Protein AF-A0AAV9Q0A6-F1 (afdb_monomer)

Organism: NCBI:txid1690605

Mean predicted aligned error: 13.28 Å

Radius of gyration: 18.14 Å; Cα contacts (8 Å, |Δi|>4): 145; chains: 1; bounding box: 45×46×46 Å

Solvent-accessible surface area (backbone atoms only — not comparable to full-atom values): 12982 Å² total; per-residue (Å²): 131,71,90,87,66,56,71,66,56,56,50,48,65,59,50,54,60,67,74,60,75,84,61,77,82,64,80,62,62,67,66,50,56,49,52,40,44,30,17,62,75,65,42,26,83,54,38,31,65,53,50,52,49,37,57,76,74,71,39,57,81,90,45,40,55,62,51,53,50,50,44,53,49,50,38,52,31,40,24,48,78,65,33,58,71,39,27,52,50,22,52,52,32,41,54,74,56,47,55,75,93,58,63,72,90,76,65,88,65,77,85,59,52,70,68,58,36,35,52,45,10,49,56,48,49,48,69,66,43,72,76,42,89,88,69,57,73,66,57,46,32,70,76,34,55,67,58,30,47,43,53,76,73,54,41,42,23,59,36,37,70,79,61,76,90,58,63,83,82,95,76,91,86,90,82,90,82,91,76,96,64,99,59,61,69,66,59,53,52,55,48,49,52,60,60,70,65,50,63,87,81,64,38,63,64,53,50,50,55,52,46,56,63,74,77,104

Structure (mmCIF, N/CA/C/O backbone):
data_AF-A0AAV9Q0A6-F1
#
_entry.id   AF-A0AAV9Q0A6-F1
#
loop_
_atom_site.group_PDB
_atom_site.id
_atom_site.type_symbol
_atom_site.label_atom_id
_atom_site.label_alt_id
_atom_site.label_comp_id
_atom_site.label_asym_id
_atom_site.label_entity_id
_atom_site.label_seq_id
_atom_site.pdbx_PDB_ins_code
_atom_site.Cartn_x
_atom_site.Cartn_y
_atom_site.Cartn_z
_atom_site.occupancy
_atom_site.B_iso_or_equiv
_atom_site.auth_seq_id
_atom_site.auth_comp_id
_atom_site.auth_asym_id
_atom_site.auth_atom_id
_atom_site.pdbx_PDB_model_num
ATOM 1 N N . MET A 1 1 ? -21.026 -11.512 0.747 1.00 45.53 1 MET A N 1
ATOM 2 C CA . MET A 1 1 ? -20.014 -12.139 1.620 1.00 45.53 1 MET A CA 1
ATOM 3 C C . MET A 1 1 ? -19.096 -12.942 0.721 1.00 45.53 1 MET A C 1
ATOM 5 O O . MET A 1 1 ? -19.585 -13.835 0.040 1.00 45.53 1 MET A O 1
ATOM 9 N N . SER A 1 2 ? -17.830 -12.539 0.600 1.00 44.47 2 SER A N 1
ATOM 10 C CA . SER A 1 2 ? -16.843 -13.271 -0.202 1.00 44.47 2 SER A CA 1
ATOM 11 C C . SER A 1 2 ? -16.612 -14.632 0.456 1.00 44.47 2 SER A C 1
ATOM 13 O O . SER A 1 2 ? -16.235 -14.692 1.619 1.00 44.47 2 SER A O 1
ATOM 15 N N . ALA A 1 3 ? -16.885 -15.725 -0.258 1.00 63.09 3 ALA A N 1
ATOM 16 C CA . ALA A 1 3 ? -16.725 -17.089 0.253 1.00 63.09 3 ALA A CA 1
ATOM 17 C C . ALA A 1 3 ? -15.249 -17.515 0.403 1.00 63.09 3 ALA A C 1
ATOM 19 O O . ALA A 1 3 ? -14.973 -18.643 0.802 1.00 63.09 3 ALA A O 1
ATOM 20 N N . VAL A 1 4 ? -14.301 -16.647 0.038 1.00 63.62 4 VAL A N 1
ATOM 21 C CA . VAL A 1 4 ? -12.887 -17.013 -0.104 1.00 63.62 4 VAL A CA 1
ATOM 22 C C . VAL A 1 4 ? -12.155 -16.973 1.238 1.00 63.62 4 VAL A C 1
ATOM 24 O O . VAL A 1 4 ? -11.318 -17.838 1.486 1.00 63.62 4 VAL A O 1
ATOM 27 N N . LEU A 1 5 ? -12.483 -16.017 2.116 1.00 76.62 5 LEU A N 1
ATOM 28 C CA . LEU A 1 5 ? -11.874 -15.860 3.440 1.00 76.62 5 LEU A CA 1
ATOM 29 C C . LEU A 1 5 ? -12.944 -15.398 4.438 1.00 76.62 5 LEU A C 1
ATOM 31 O O . LEU A 1 5 ? -13.506 -14.318 4.279 1.00 76.62 5 LEU A O 1
ATOM 35 N N . ASP A 1 6 ? -13.253 -16.233 5.431 1.00 82.00 6 ASP A N 1
ATOM 36 C CA . ASP A 1 6 ? -14.246 -15.915 6.459 1.00 82.00 6 ASP A CA 1
ATOM 37 C C . ASP A 1 6 ? -13.691 -14.973 7.547 1.00 82.00 6 ASP A C 1
ATOM 39 O O . ASP A 1 6 ? -12.484 -14.747 7.684 1.00 82.00 6 ASP A O 1
ATOM 43 N N . ARG A 1 7 ? -14.606 -14.401 8.336 1.00 79.50 7 ARG A N 1
ATOM 44 C CA . ARG A 1 7 ? -14.287 -13.453 9.410 1.00 79.50 7 ARG A CA 1
ATOM 45 C C . ARG A 1 7 ? -13.394 -14.056 10.495 1.00 79.50 7 ARG A C 1
ATOM 47 O O . ARG A 1 7 ? -12.588 -13.341 11.088 1.00 79.50 7 ARG A O 1
ATOM 54 N N . GLU A 1 8 ? -13.545 -15.350 10.768 1.00 82.38 8 GLU A N 1
ATOM 55 C CA . GLU A 1 8 ? -12.733 -16.056 11.759 1.00 82.38 8 GLU A CA 1
ATOM 56 C C . GLU A 1 8 ? -11.273 -16.107 11.306 1.00 82.38 8 GLU A C 1
ATOM 58 O O . GLU A 1 8 ? -10.380 -15.778 12.082 1.00 82.38 8 GLU A O 1
ATOM 63 N N . PHE A 1 9 ? -11.031 -16.400 10.028 1.00 81.69 9 PHE A N 1
ATOM 64 C CA . PHE A 1 9 ? -9.701 -16.360 9.437 1.00 81.69 9 PHE A CA 1
ATOM 65 C C . PHE A 1 9 ? -9.084 -14.958 9.486 1.00 81.69 9 PHE A C 1
ATOM 67 O O . PHE A 1 9 ? -7.915 -14.823 9.846 1.00 81.69 9 PHE A O 1
ATOM 74 N N . LEU A 1 10 ? -9.850 -13.908 9.162 1.00 77.81 10 LEU A N 1
ATOM 75 C CA . LEU A 1 10 ? -9.361 -12.523 9.237 1.00 77.81 10 LEU A CA 1
ATOM 76 C C . LEU A 1 10 ? -8.969 -12.128 10.666 1.00 77.81 10 LEU A C 1
ATOM 78 O O . LEU A 1 10 ? -7.932 -11.492 10.859 1.00 77.81 10 LEU A O 1
ATOM 82 N N . ARG A 1 11 ? -9.758 -12.544 11.665 1.00 77.88 11 ARG A N 1
ATOM 83 C CA . ARG A 1 11 ? -9.428 -12.334 13.080 1.00 77.88 11 ARG A CA 1
ATOM 84 C C . ARG A 1 11 ? -8.198 -13.140 13.488 1.00 77.88 11 ARG A C 1
ATOM 86 O O . ARG A 1 11 ? -7.295 -12.601 14.114 1.00 77.88 11 ARG A O 1
ATOM 93 N N . HIS A 1 12 ? -8.109 -14.398 13.066 1.00 76.25 12 HIS A N 1
ATOM 94 C CA . HIS A 1 12 ? -6.960 -15.248 13.364 1.00 76.25 12 HIS A CA 1
ATOM 95 C C . HIS A 1 12 ? -5.655 -14.681 12.789 1.00 76.25 12 HIS A C 1
ATOM 97 O O . HIS A 1 12 ? -4.627 -14.666 13.462 1.00 76.25 12 HIS A O 1
ATOM 103 N N . LEU A 1 13 ? -5.694 -14.151 11.563 1.00 72.00 13 LEU A N 1
ATOM 104 C CA . LEU A 1 13 ? -4.543 -13.497 10.941 1.00 72.00 13 LEU A CA 1
ATOM 105 C C . LEU A 1 13 ? -4.066 -12.287 11.763 1.00 72.00 13 LEU A C 1
ATOM 107 O O . LEU A 1 13 ? -2.867 -12.020 11.821 1.00 72.00 13 LEU A O 1
ATOM 111 N N . ALA A 1 14 ? -4.990 -11.615 12.446 1.00 70.06 14 ALA A N 1
ATOM 112 C CA . ALA A 1 14 ? -4.686 -10.520 13.348 1.00 70.06 14 ALA A CA 1
ATOM 113 C C . ALA A 1 14 ? -4.143 -10.979 14.716 1.00 70.06 14 ALA A C 1
ATOM 115 O O . ALA A 1 14 ? -3.208 -10.375 15.238 1.00 70.06 14 ALA A O 1
ATOM 116 N N . GLU A 1 15 ? -4.646 -12.090 15.256 1.00 69.56 15 GLU A N 1
ATOM 117 C CA . GLU A 1 15 ? -4.186 -12.705 16.513 1.00 69.56 15 GLU A CA 1
ATOM 118 C C . GLU A 1 15 ? -2.763 -13.293 16.431 1.00 69.56 15 GLU A C 1
ATOM 120 O O . GLU A 1 15 ? -2.018 -13.229 17.410 1.00 69.56 15 GLU A O 1
ATOM 125 N N . ILE A 1 16 ? -2.350 -13.846 15.279 1.00 67.38 16 ILE A N 1
ATOM 126 C CA . ILE A 1 16 ? -1.007 -14.445 15.092 1.00 67.38 16 ILE A CA 1
ATOM 127 C C . ILE A 1 16 ? 0.115 -13.455 15.444 1.00 67.38 16 ILE A C 1
ATOM 129 O O . ILE A 1 16 ? 1.188 -13.855 15.897 1.00 67.38 16 ILE A O 1
ATOM 133 N N . HIS A 1 17 ? -0.129 -12.159 15.273 1.00 58.75 17 HIS A N 1
ATOM 134 C CA . HIS A 1 17 ? 0.843 -11.124 15.584 1.00 58.75 17 HIS A CA 1
ATOM 135 C C . HIS A 1 17 ? 1.119 -10.974 17.088 1.00 58.75 17 HIS A C 1
ATOM 137 O O . HIS A 1 17 ? 2.273 -10.786 17.480 1.00 58.75 17 HIS A O 1
ATOM 143 N N . ASP A 1 18 ? 0.092 -11.084 17.931 1.00 55.09 18 ASP A N 1
ATOM 144 C CA . ASP A 1 18 ? 0.227 -10.856 19.374 1.00 55.09 18 ASP A CA 1
ATOM 145 C C . ASP A 1 18 ? 1.035 -11.967 20.059 1.00 55.09 18 ASP A C 1
ATOM 147 O O . ASP A 1 18 ? 1.655 -11.743 21.095 1.00 55.09 18 ASP A O 1
ATOM 151 N N . GLN A 1 19 ? 1.115 -13.150 19.440 1.00 54.28 19 GLN A N 1
ATOM 152 C CA . GLN A 1 19 ? 1.889 -14.288 19.945 1.00 54.28 19 GLN A CA 1
ATOM 153 C C . GLN A 1 19 ? 3.399 -14.193 19.667 1.00 54.28 19 GLN A C 1
ATOM 155 O O . GLN A 1 19 ? 4.173 -14.971 20.223 1.00 54.28 19 GLN A O 1
ATOM 160 N N . ALA A 1 20 ? 3.856 -13.222 18.865 1.00 53.94 20 ALA A N 1
ATOM 161 C CA . ALA A 1 20 ? 5.284 -12.935 18.671 1.00 53.94 20 ALA A CA 1
ATOM 162 C C . ALA A 1 20 ? 5.892 -12.093 19.820 1.00 53.94 20 ALA A C 1
ATOM 164 O O . ALA A 1 20 ? 6.984 -11.529 19.692 1.00 53.94 20 ALA A O 1
ATOM 165 N N . SER A 1 21 ? 5.182 -11.992 20.950 1.00 44.19 21 SER A N 1
ATOM 166 C CA . SER A 1 21 ? 5.527 -11.215 22.138 1.00 44.19 21 SER A CA 1
ATOM 167 C C . SER A 1 21 ? 6.775 -11.758 22.845 1.00 44.19 21 SER A C 1
ATOM 169 O O . SER A 1 21 ? 6.715 -12.629 23.712 1.00 44.19 21 SER A O 1
ATOM 171 N N . GLY A 1 22 ? 7.922 -11.204 22.467 1.00 49.09 22 GLY A N 1
ATOM 172 C CA . GLY A 1 22 ? 9.217 -11.415 23.118 1.00 49.09 22 GLY A CA 1
ATOM 173 C C . GLY A 1 22 ? 10.332 -10.540 22.540 1.00 49.09 22 GLY A C 1
ATOM 174 O O . GLY A 1 22 ? 11.348 -10.314 23.192 1.00 49.09 22 GLY A O 1
ATOM 175 N N . GLN A 1 23 ? 10.139 -9.997 21.337 1.00 48.81 23 GLN A N 1
ATOM 176 C CA . GLN A 1 23 ? 11.035 -9.024 20.718 1.00 48.81 23 GLN A CA 1
ATOM 177 C C . GLN A 1 23 ? 10.250 -7.759 20.356 1.00 48.81 23 GLN A C 1
ATOM 179 O O . GLN A 1 23 ? 9.034 -7.814 20.206 1.00 48.81 23 GLN A O 1
ATOM 184 N N . GLN A 1 24 ? 10.951 -6.620 20.311 1.00 48.06 24 GLN A N 1
ATOM 185 C CA . GLN A 1 24 ? 10.436 -5.270 20.032 1.00 48.06 24 GLN A CA 1
ATOM 186 C C . GLN A 1 24 ? 9.270 -5.245 19.026 1.00 48.06 24 GLN A C 1
ATOM 188 O O . GLN A 1 24 ? 9.288 -6.048 18.089 1.00 48.06 24 GLN A O 1
ATOM 193 N N . PRO A 1 25 ? 8.307 -4.302 19.160 1.00 49.53 25 PRO A N 1
ATOM 194 C CA . PRO A 1 25 ? 7.188 -4.194 18.226 1.00 49.53 25 PRO A CA 1
ATOM 195 C C . PRO A 1 25 ? 7.718 -4.242 16.788 1.00 49.53 25 PRO A C 1
ATOM 197 O O . PRO A 1 25 ? 8.696 -3.546 16.481 1.00 49.53 25 PRO A O 1
ATOM 200 N N . PRO A 1 26 ? 7.155 -5.098 15.918 1.00 53.09 26 PRO A N 1
ATOM 201 C CA . PRO A 1 26 ? 7.735 -5.320 14.608 1.00 53.09 26 PRO A CA 1
ATOM 202 C C . PRO A 1 26 ? 7.803 -3.999 13.847 1.00 53.09 26 PRO A C 1
ATOM 204 O O . PRO A 1 26 ? 6.827 -3.255 13.765 1.00 53.09 26 PRO A O 1
ATOM 207 N N . ARG A 1 27 ? 8.976 -3.725 13.260 1.00 54.47 27 ARG A N 1
ATOM 208 C CA . ARG A 1 27 ? 9.265 -2.509 12.469 1.00 54.47 27 ARG A CA 1
ATOM 209 C C . ARG A 1 27 ? 8.208 -2.199 11.410 1.00 54.47 27 ARG A C 1
ATOM 211 O O . ARG A 1 27 ? 8.072 -1.059 10.987 1.00 54.47 27 ARG A O 1
ATOM 218 N N . LEU A 1 28 ? 7.507 -3.226 10.941 1.00 60.59 28 LEU A N 1
ATOM 219 C CA . LEU A 1 28 ? 6.465 -3.134 9.939 1.00 60.59 28 LEU A CA 1
ATOM 220 C C . LEU A 1 28 ? 5.187 -3.731 10.527 1.00 60.59 28 LEU A C 1
ATOM 222 O O . LEU A 1 28 ? 5.145 -4.927 10.819 1.00 60.59 28 LEU A O 1
ATOM 226 N N . LYS A 1 29 ? 4.152 -2.905 10.691 1.00 78.81 29 LYS A N 1
ATOM 227 C CA . LYS A 1 29 ? 2.855 -3.371 11.185 1.00 78.81 29 LYS A CA 1
ATOM 228 C C . LYS A 1 29 ? 2.259 -4.348 10.159 1.00 78.81 29 LYS A C 1
ATOM 230 O O . LYS A 1 29 ? 2.050 -3.991 9.001 1.00 78.81 29 LYS A O 1
ATOM 235 N N . TRP A 1 30 ? 2.028 -5.592 10.572 1.00 83.12 30 TRP A N 1
ATOM 236 C CA . TRP A 1 30 ? 1.617 -6.721 9.719 1.00 83.12 30 TRP A CA 1
ATOM 237 C C . TRP A 1 30 ? 0.365 -6.434 8.872 1.00 83.12 30 TRP A C 1
ATOM 239 O O . TRP A 1 30 ? 0.255 -6.877 7.724 1.00 83.12 30 TRP A O 1
ATOM 249 N N . TYR A 1 31 ? -0.562 -5.643 9.409 1.00 87.31 31 TYR A N 1
ATOM 250 C CA . TYR A 1 31 ? -1.802 -5.295 8.731 1.00 87.31 31 TYR A CA 1
ATOM 251 C C . TYR A 1 31 ? -1.588 -4.393 7.514 1.00 87.31 31 TYR A C 1
ATOM 253 O O . TYR A 1 31 ? -2.360 -4.474 6.559 1.00 87.31 31 TYR A O 1
ATOM 261 N N . LEU A 1 32 ? -0.515 -3.589 7.497 1.00 90.31 32 LEU A N 1
ATOM 262 C CA . LEU A 1 32 ? -0.133 -2.808 6.319 1.00 90.31 32 LEU A CA 1
ATOM 263 C C . LEU A 1 32 ? 0.193 -3.759 5.172 1.00 90.31 32 LEU A C 1
ATOM 265 O O . LEU A 1 32 ? -0.355 -3.628 4.081 1.00 90.31 32 LEU A O 1
ATOM 269 N N . THR A 1 33 ? 1.026 -4.766 5.438 1.00 88.81 33 THR A N 1
ATOM 270 C CA . THR A 1 33 ? 1.378 -5.795 4.454 1.00 88.81 33 THR A CA 1
ATOM 271 C C . THR A 1 33 ? 0.153 -6.552 3.973 1.00 88.81 33 THR A C 1
ATOM 273 O O . THR A 1 33 ? 0.037 -6.824 2.784 1.00 88.81 33 THR A O 1
ATOM 276 N N . THR A 1 34 ? -0.768 -6.863 4.884 1.00 91.56 34 THR A N 1
ATOM 277 C CA . THR A 1 34 ? -1.983 -7.625 4.580 1.00 91.56 34 THR A CA 1
ATOM 278 C C . THR A 1 34 ? -2.912 -6.848 3.646 1.00 91.56 34 THR A C 1
ATOM 280 O O . THR A 1 34 ? -3.279 -7.364 2.593 1.00 91.56 34 THR A O 1
ATOM 283 N N . ILE A 1 35 ? -3.218 -5.579 3.949 1.00 94.00 35 ILE A N 1
ATOM 284 C CA . ILE A 1 35 ? -4.046 -4.735 3.065 1.00 94.00 35 ILE A CA 1
ATOM 285 C C . ILE A 1 35 ? -3.367 -4.524 1.708 1.00 94.00 35 ILE A C 1
ATOM 287 O O . ILE A 1 35 ? -4.018 -4.609 0.665 1.00 94.00 35 ILE A O 1
ATOM 291 N N . ILE A 1 36 ? -2.052 -4.282 1.701 1.00 92.00 36 ILE A N 1
ATOM 292 C CA . ILE A 1 36 ? -1.282 -4.134 0.461 1.00 92.00 36 ILE A CA 1
ATOM 293 C C . ILE A 1 36 ? -1.335 -5.428 -0.365 1.00 92.00 36 ILE A C 1
ATOM 295 O O . ILE A 1 36 ? -1.508 -5.368 -1.582 1.00 92.00 36 ILE A O 1
ATOM 299 N N . ALA A 1 37 ? -1.238 -6.592 0.281 1.00 91.38 37 ALA A N 1
ATOM 300 C CA . ALA A 1 37 ? -1.348 -7.887 -0.376 1.00 91.38 37 ALA A CA 1
ATOM 301 C C . ALA A 1 37 ? -2.746 -8.105 -0.967 1.00 91.38 37 ALA A C 1
ATOM 303 O O . ALA A 1 37 ? -2.834 -8.498 -2.127 1.00 91.38 37 ALA A O 1
ATOM 304 N N . PHE A 1 38 ? -3.826 -7.791 -0.241 1.00 93.94 38 PHE A N 1
ATOM 305 C CA . PHE A 1 38 ? -5.190 -7.844 -0.787 1.00 93.94 38 PHE A CA 1
ATOM 306 C C . PHE A 1 38 ? -5.337 -6.968 -2.032 1.00 93.94 38 PHE A C 1
ATOM 308 O O . PHE A 1 38 ? -5.860 -7.420 -3.051 1.00 93.94 38 PHE A O 1
ATOM 315 N N . GLY A 1 39 ? -4.810 -5.741 -1.991 1.00 92.56 39 GLY A N 1
ATOM 316 C CA . GLY A 1 39 ? -4.831 -4.845 -3.144 1.00 92.56 39 GLY A CA 1
ATOM 317 C C . GLY A 1 39 ? -4.031 -5.376 -4.337 1.00 92.56 39 GLY A C 1
ATOM 318 O O . GLY A 1 39 ? -4.513 -5.336 -5.468 1.00 92.56 39 GLY A O 1
ATOM 319 N N . GLY A 1 40 ? -2.833 -5.911 -4.097 1.00 89.44 40 GLY A N 1
ATOM 320 C CA . GLY A 1 40 ? -1.981 -6.462 -5.152 1.00 89.44 40 GLY A CA 1
ATOM 321 C C . GLY A 1 40 ? -2.601 -7.707 -5.780 1.00 89.44 40 GLY A C 1
ATOM 322 O O . GLY A 1 40 ? -2.837 -7.768 -6.989 1.00 89.44 40 GLY A O 1
ATOM 323 N N . MET A 1 41 ? -2.955 -8.684 -4.950 1.00 90.19 41 MET A N 1
ATOM 324 C CA . MET A 1 41 ? -3.527 -9.961 -5.382 1.00 90.19 41 MET A CA 1
ATOM 325 C C . MET A 1 41 ? -4.944 -9.839 -5.962 1.00 90.19 41 MET A C 1
ATOM 327 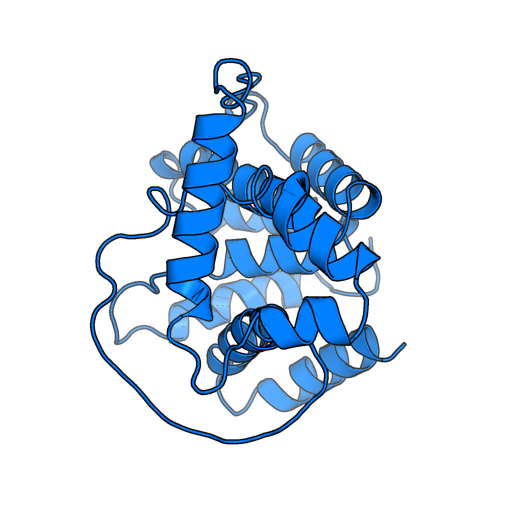O O . MET A 1 41 ? -5.496 -10.843 -6.391 1.00 90.19 41 MET A O 1
ATOM 331 N N . ASN A 1 42 ? -5.496 -8.623 -6.050 1.00 90.19 42 ASN A N 1
ATOM 332 C CA . ASN A 1 42 ? -6.801 -8.332 -6.634 1.00 90.19 42 ASN A CA 1
ATOM 333 C C . ASN A 1 42 ? -7.979 -8.922 -5.834 1.00 90.19 42 ASN A C 1
ATOM 335 O O . ASN A 1 42 ? -8.963 -9.355 -6.424 1.00 90.19 42 ASN A O 1
ATOM 339 N N . TYR A 1 43 ? -7.886 -8.849 -4.502 1.00 94.19 43 TYR A N 1
ATOM 340 C CA . TYR A 1 43 ? -8.970 -9.129 -3.548 1.00 94.19 43 TYR A CA 1
ATOM 341 C C . TYR A 1 43 ? -9.386 -7.866 -2.765 1.00 94.19 43 TYR A C 1
ATOM 343 O O . TYR A 1 43 ? -9.360 -7.851 -1.528 1.00 94.19 43 TYR A O 1
ATOM 351 N N . PRO A 1 44 ? -9.699 -6.741 -3.439 1.00 95.12 44 PRO A N 1
ATOM 352 C CA . PRO A 1 44 ? -9.970 -5.476 -2.763 1.00 95.12 44 PRO A CA 1
ATOM 353 C C . PRO A 1 44 ? -11.234 -5.518 -1.884 1.00 95.12 44 PRO A C 1
ATOM 355 O O . PRO A 1 44 ? -11.353 -4.721 -0.959 1.00 95.12 44 PRO A O 1
ATOM 358 N N . GLU A 1 45 ? -12.164 -6.439 -2.131 1.00 95.12 45 GLU A N 1
ATOM 359 C CA . GLU A 1 45 ? -13.392 -6.646 -1.356 1.00 95.12 45 GLU A CA 1
ATOM 360 C C . GLU A 1 45 ? -13.159 -7.122 0.082 1.00 95.12 45 GLU A C 1
ATOM 362 O O . GLU A 1 45 ? -14.067 -7.023 0.903 1.00 95.12 45 GLU A O 1
ATOM 367 N N . LEU A 1 46 ? -11.959 -7.616 0.399 1.00 93.75 46 LEU A N 1
ATOM 368 C CA . LEU A 1 46 ? -11.584 -8.023 1.757 1.00 93.75 46 LEU A CA 1
ATOM 369 C C . LEU A 1 46 ? -11.100 -6.848 2.612 1.00 93.75 46 LEU A C 1
ATOM 371 O O . LEU A 1 46 ? -11.049 -6.945 3.836 1.00 93.75 46 LEU A O 1
ATOM 375 N N . ILE A 1 47 ? -10.736 -5.731 1.974 1.00 96.06 47 ILE A N 1
ATOM 376 C CA . ILE A 1 47 ? -10.179 -4.560 2.654 1.00 96.06 47 ILE A CA 1
ATOM 377 C C . ILE A 1 47 ? -11.177 -3.935 3.639 1.00 96.06 47 ILE A C 1
ATOM 379 O O . ILE A 1 47 ? -10.739 -3.651 4.750 1.00 96.06 47 ILE A O 1
ATOM 383 N N . PRO A 1 48 ? -12.472 -3.726 3.309 1.00 96.88 48 PRO A N 1
ATOM 384 C CA . PRO A 1 48 ? -13.413 -3.073 4.217 1.00 96.88 48 PRO A CA 1
ATOM 38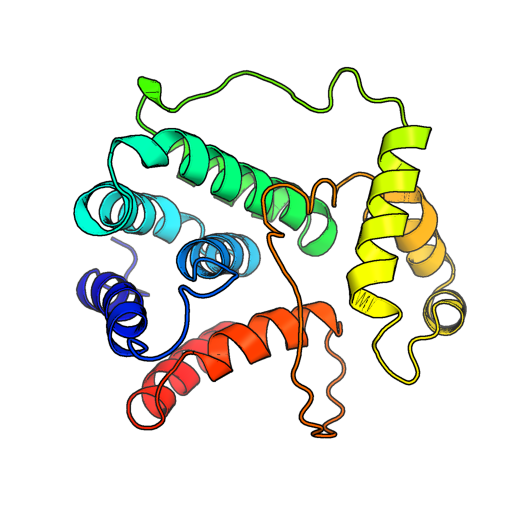5 C C . PRO A 1 48 ? -13.565 -3.791 5.559 1.00 96.88 48 PRO A C 1
ATOM 387 O O . PRO A 1 48 ? -13.298 -3.201 6.601 1.00 96.88 48 PRO A O 1
ATOM 390 N N . GLU A 1 49 ? -13.914 -5.080 5.526 1.00 93.56 49 GLU A N 1
ATOM 391 C CA . GLU A 1 49 ? -14.155 -5.875 6.736 1.00 93.56 49 GLU A CA 1
ATOM 392 C C . GLU A 1 49 ? -12.888 -5.997 7.585 1.00 93.56 49 GLU A C 1
ATOM 394 O O . GLU A 1 49 ? -12.917 -5.814 8.801 1.00 93.56 49 GLU A O 1
ATOM 399 N N . PHE A 1 50 ? -11.748 -6.245 6.940 1.00 93.62 50 PHE A N 1
ATOM 400 C CA . PHE A 1 50 ? -10.480 -6.335 7.644 1.00 93.62 50 PHE A CA 1
ATOM 401 C C . PHE A 1 50 ? -10.072 -4.989 8.266 1.00 93.62 50 PHE A C 1
ATOM 403 O O . PHE A 1 50 ? -9.668 -4.945 9.424 1.00 93.62 50 PHE A O 1
ATOM 410 N N . TYR A 1 51 ? -10.231 -3.877 7.546 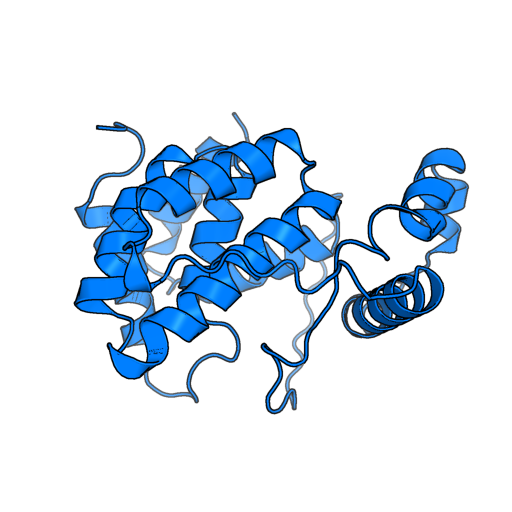1.00 96.00 51 TYR A N 1
ATOM 411 C CA . TYR A 1 51 ? -9.937 -2.537 8.058 1.00 96.00 51 TYR A CA 1
ATOM 412 C C . TYR A 1 51 ? -10.834 -2.148 9.245 1.00 96.00 51 TYR A C 1
ATOM 414 O O . TYR A 1 51 ? -10.338 -1.577 10.216 1.00 96.00 51 TYR A O 1
ATOM 422 N N . GLU A 1 52 ? -12.117 -2.513 9.225 1.00 95.25 52 GLU A N 1
ATOM 423 C CA . GLU A 1 52 ? -13.021 -2.316 10.366 1.00 95.25 52 GLU A CA 1
ATOM 424 C C . GLU A 1 52 ? -12.559 -3.084 11.614 1.00 95.25 52 GLU A C 1
ATOM 426 O O . GLU A 1 52 ? -12.540 -2.517 12.710 1.00 95.25 52 GLU A O 1
ATOM 431 N N . ILE A 1 53 ? -12.137 -4.346 11.455 1.00 92.19 53 ILE A N 1
ATOM 432 C CA . ILE A 1 53 ? -11.565 -5.151 12.548 1.00 92.19 53 ILE A CA 1
ATOM 433 C C . ILE A 1 53 ? -10.320 -4.459 13.117 1.00 92.19 53 ILE A C 1
ATOM 435 O O . ILE A 1 53 ? -10.194 -4.320 14.333 1.00 92.19 53 ILE A O 1
ATOM 439 N N . LEU A 1 54 ? -9.428 -3.958 12.255 1.00 92.56 54 LEU A N 1
ATOM 440 C CA . LEU A 1 54 ? -8.216 -3.259 12.691 1.00 92.56 54 LEU A CA 1
ATOM 441 C C . LEU A 1 54 ? -8.523 -2.018 13.523 1.00 92.56 54 LEU A C 1
ATOM 443 O O . LEU A 1 54 ? -7.940 -1.851 14.592 1.00 92.56 54 LEU A O 1
ATOM 447 N N . LEU A 1 55 ? -9.427 -1.154 13.051 1.00 94.50 55 LEU A N 1
ATOM 448 C CA . LEU A 1 55 ? -9.805 0.050 13.790 1.00 94.50 55 LEU A CA 1
ATOM 449 C C . LEU A 1 55 ? -10.428 -0.298 15.143 1.00 94.50 55 LEU A C 1
ATOM 451 O O . LEU A 1 55 ? -10.165 0.374 16.134 1.00 94.50 55 LEU A O 1
ATOM 455 N N . LYS A 1 56 ? -11.257 -1.339 15.201 1.00 93.31 56 LYS A N 1
ATOM 456 C CA . LYS A 1 56 ? -11.979 -1.683 16.425 1.00 93.31 56 LYS A CA 1
ATOM 457 C C . LYS A 1 56 ? -11.103 -2.372 17.472 1.00 93.31 56 LYS A C 1
ATOM 459 O O . LYS A 1 56 ? -11.304 -2.144 18.661 1.00 93.31 56 LYS A O 1
ATOM 464 N N . GLU A 1 57 ? -10.196 -3.245 17.042 1.00 89.94 57 GLU A N 1
ATOM 465 C CA . GLU A 1 57 ? -9.564 -4.228 17.932 1.00 89.94 57 GLU A CA 1
ATOM 466 C C . GLU A 1 57 ? -8.042 -4.062 18.047 1.00 89.94 57 GLU A C 1
ATOM 468 O O . GLU A 1 57 ? -7.478 -4.448 19.066 1.00 89.94 57 GLU A O 1
ATOM 473 N N . TYR A 1 58 ? -7.374 -3.452 17.059 1.00 86.12 58 TYR A N 1
ATOM 474 C CA . TYR A 1 58 ? -5.905 -3.478 16.967 1.00 86.12 58 TYR A CA 1
ATOM 475 C C . TYR A 1 58 ? -5.235 -2.103 16.927 1.00 86.12 58 TYR A C 1
ATOM 477 O O . TYR A 1 58 ? -4.076 -1.979 17.321 1.00 86.12 58 TYR A O 1
ATOM 485 N N . ILE A 1 59 ? -5.912 -1.071 16.420 1.00 89.81 59 ILE A N 1
ATOM 486 C CA . ILE A 1 59 ? -5.339 0.268 16.271 1.00 89.81 59 ILE A CA 1
ATOM 487 C C . ILE A 1 59 ? -5.913 1.184 17.363 1.00 89.81 59 ILE A C 1
ATOM 489 O O . ILE A 1 59 ? -7.111 1.488 17.312 1.00 89.81 59 ILE A O 1
ATOM 493 N N . PRO A 1 60 ? -5.081 1.664 18.313 1.00 91.31 60 PRO A N 1
ATOM 494 C CA . PRO A 1 60 ? -5.505 2.621 19.332 1.00 91.31 60 PRO A CA 1
ATOM 495 C C . PRO A 1 60 ? -6.163 3.846 18.701 1.00 91.31 60 PRO A C 1
ATOM 497 O O . PRO A 1 60 ? -5.708 4.323 17.659 1.00 91.31 60 PRO A O 1
ATOM 500 N N . GLN A 1 61 ? -7.230 4.355 19.318 1.00 93.06 61 GLN A N 1
ATOM 501 C CA . GLN A 1 61 ? -8.084 5.397 18.740 1.00 93.06 61 GLN A CA 1
ATOM 502 C C . GLN A 1 61 ? -7.296 6.648 18.320 1.00 93.06 61 GLN A C 1
ATOM 504 O O . GLN A 1 61 ? -7.544 7.227 17.263 1.00 93.06 61 GLN A O 1
ATOM 509 N N . GLU A 1 62 ? -6.302 7.027 19.115 1.00 93.81 62 GLU A N 1
ATOM 510 C CA . GLU A 1 62 ? -5.379 8.133 18.888 1.00 93.81 62 GLU A CA 1
ATOM 511 C C . GLU A 1 62 ? -4.447 7.932 17.676 1.00 93.81 62 GLU A C 1
ATOM 513 O O . GLU A 1 62 ? -4.011 8.906 17.060 1.00 93.81 62 GLU A O 1
ATOM 518 N N . GLU A 1 63 ? -4.176 6.683 17.284 1.00 92.56 63 GLU A N 1
ATOM 519 C CA . GLU A 1 63 ? -3.322 6.327 16.144 1.00 92.56 63 GLU A CA 1
ATOM 520 C C . GLU A 1 63 ? -4.112 6.096 14.846 1.00 92.56 63 GLU A C 1
ATOM 522 O O . GLU A 1 63 ? -3.529 6.139 13.759 1.00 92.56 63 GLU A O 1
ATOM 527 N N . GLN A 1 64 ? -5.431 5.886 14.914 1.00 94.69 64 GLN A N 1
ATOM 528 C CA . GLN A 1 64 ? -6.252 5.444 13.775 1.00 94.69 64 GLN A CA 1
ATOM 529 C C . GLN A 1 64 ? -6.130 6.334 12.536 1.00 94.69 64 GLN A C 1
ATOM 531 O O . GLN A 1 64 ? -5.963 5.827 11.424 1.00 94.69 64 GLN A O 1
ATOM 536 N N . MET A 1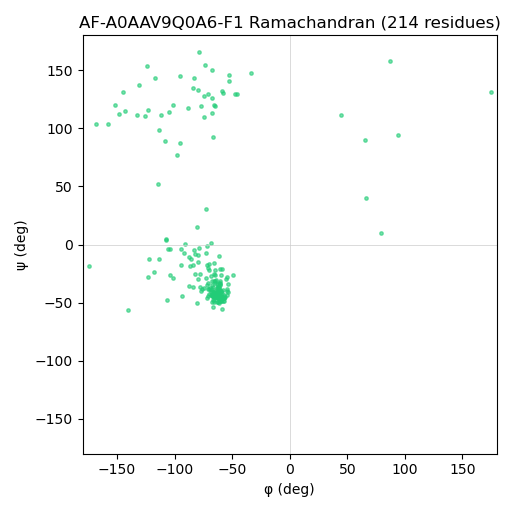 65 ? -6.133 7.659 12.702 1.00 94.88 65 MET A N 1
ATOM 537 C CA . MET A 1 65 ? -5.933 8.591 11.586 1.00 94.88 65 MET A CA 1
ATOM 538 C C . MET A 1 65 ? -4.549 8.414 10.939 1.00 94.88 65 MET A C 1
ATOM 540 O O . MET A 1 65 ? -4.423 8.366 9.711 1.00 94.88 65 MET A O 1
ATOM 544 N N . GLN A 1 66 ? -3.495 8.316 11.755 1.00 92.81 66 GLN A N 1
ATOM 545 C CA . GLN A 1 66 ? -2.127 8.168 11.258 1.00 92.81 66 GLN A CA 1
ATOM 546 C C . GLN A 1 66 ? -1.930 6.826 10.548 1.00 92.81 66 GLN A C 1
ATOM 548 O O . GLN A 1 66 ? -1.331 6.779 9.474 1.00 92.81 66 GLN A O 1
ATOM 553 N N . GLU A 1 67 ? -2.480 5.744 11.091 1.00 92.94 67 GLU A N 1
ATOM 554 C CA . GLU A 1 67 ? -2.402 4.420 10.471 1.00 92.94 67 GLU A CA 1
ATOM 555 C C . GLU A 1 67 ? -3.226 4.337 9.187 1.00 92.94 67 GLU A C 1
ATOM 557 O O . GLU A 1 67 ? -2.760 3.802 8.182 1.00 92.94 67 GLU A O 1
ATOM 562 N N . THR A 1 68 ? -4.389 4.986 9.142 1.00 94.94 68 THR A N 1
ATOM 563 C CA . THR A 1 68 ? -5.189 5.106 7.913 1.00 94.94 68 THR A CA 1
ATOM 564 C C . THR A 1 68 ? -4.431 5.843 6.808 1.00 94.94 68 THR A C 1
ATOM 566 O O . THR A 1 68 ? -4.499 5.465 5.634 1.00 94.94 68 THR A O 1
ATOM 569 N N . ARG A 1 69 ? -3.657 6.881 7.154 1.00 93.75 69 ARG A N 1
ATOM 570 C CA . ARG A 1 69 ? -2.743 7.545 6.209 1.00 93.75 69 ARG A CA 1
ATOM 571 C C . ARG A 1 69 ? -1.655 6.592 5.715 1.00 93.75 69 ARG A C 1
ATOM 573 O O . ARG A 1 69 ? -1.434 6.531 4.509 1.00 93.75 69 ARG A O 1
ATOM 580 N N . LYS A 1 70 ? -1.027 5.812 6.602 1.00 91.75 70 LYS A N 1
ATOM 581 C CA . LYS A 1 70 ? 0.004 4.824 6.228 1.00 91.75 70 LYS A CA 1
ATOM 582 C C . LYS A 1 70 ? -0.541 3.727 5.311 1.00 91.75 70 LYS A C 1
ATOM 584 O O . LYS A 1 70 ? 0.123 3.381 4.338 1.00 91.75 70 LYS A O 1
ATOM 589 N N . ILE A 1 71 ? -1.754 3.227 5.560 1.00 94.19 71 ILE A N 1
ATOM 590 C CA . ILE A 1 71 ? -2.417 2.242 4.690 1.00 94.19 71 ILE A CA 1
ATOM 591 C C . ILE A 1 71 ? -2.639 2.833 3.287 1.00 94.19 71 ILE A C 1
ATOM 593 O O . ILE A 1 71 ? -2.244 2.222 2.292 1.00 94.19 71 ILE A O 1
ATOM 597 N N . ARG A 1 72 ? -3.225 4.037 3.189 1.00 93.94 72 ARG A N 1
ATOM 598 C CA . ARG A 1 72 ? -3.446 4.721 1.898 1.00 93.94 72 ARG A CA 1
ATOM 599 C C . ARG A 1 72 ? -2.145 4.982 1.152 1.00 93.94 72 ARG A C 1
ATOM 601 O O . ARG A 1 72 ? -2.075 4.802 -0.063 1.00 93.94 72 ARG A O 1
ATOM 608 N N . GLU A 1 73 ? -1.115 5.386 1.877 1.00 90.31 73 GLU A N 1
ATOM 609 C CA . GLU A 1 73 ? 0.214 5.619 1.331 1.00 90.31 73 GLU A CA 1
ATOM 610 C C . GLU A 1 73 ? 0.844 4.317 0.810 1.00 90.31 73 GLU A C 1
ATOM 612 O O . GLU A 1 73 ? 1.369 4.287 -0.302 1.00 90.31 73 GLU A O 1
ATOM 617 N N . GLY A 1 74 ? 0.709 3.210 1.546 1.00 90.12 74 GLY A N 1
ATOM 618 C CA . GLY A 1 74 ? 1.134 1.881 1.104 1.00 90.12 74 GLY A CA 1
ATOM 619 C C . GLY A 1 74 ? 0.434 1.424 -0.179 1.00 90.12 74 GLY A C 1
ATOM 620 O O . GLY A 1 74 ? 1.095 0.965 -1.112 1.00 90.12 74 GLY A O 1
ATOM 621 N N . LEU A 1 75 ? -0.886 1.615 -0.274 1.00 92.12 75 LEU A N 1
ATOM 622 C CA . LEU A 1 75 ? -1.641 1.336 -1.501 1.00 92.12 75 LEU A CA 1
ATOM 623 C C . LEU A 1 75 ? -1.224 2.257 -2.655 1.00 92.12 75 LEU A C 1
ATOM 625 O O . LEU A 1 75 ? -1.072 1.791 -3.778 1.00 92.12 75 LEU A O 1
ATOM 629 N N . THR A 1 76 ? -0.976 3.542 -2.398 1.00 89.88 76 THR A N 1
ATOM 630 C CA . THR A 1 76 ? -0.504 4.487 -3.427 1.00 89.88 76 THR A CA 1
ATOM 631 C C . THR A 1 76 ? 0.839 4.034 -4.000 1.00 89.88 76 THR A C 1
ATOM 633 O O . THR A 1 76 ? 0.987 3.935 -5.218 1.00 89.88 76 THR A O 1
ATOM 636 N N . LYS A 1 77 ? 1.786 3.653 -3.137 1.00 85.38 77 LYS A N 1
ATOM 637 C CA . LYS A 1 77 ? 3.090 3.105 -3.541 1.00 85.38 77 LYS A CA 1
ATOM 638 C C . LYS A 1 77 ? 2.964 1.815 -4.352 1.00 85.38 77 LYS A C 1
ATOM 640 O O . LYS A 1 77 ? 3.744 1.590 -5.276 1.00 85.38 77 LYS A O 1
ATOM 645 N N . LEU A 1 78 ? 1.948 1.000 -4.062 1.00 85.19 78 LEU A N 1
ATOM 646 C CA . LEU A 1 78 ? 1.658 -0.226 -4.807 1.00 85.19 78 LEU A CA 1
ATOM 647 C C . LEU A 1 78 ? 1.366 0.031 -6.294 1.00 85.19 78 LEU A C 1
ATOM 649 O O . LEU A 1 78 ? 1.632 -0.846 -7.115 1.00 85.19 78 LEU A O 1
ATOM 653 N N . CYS A 1 79 ? 0.879 1.228 -6.650 1.00 86.31 79 CYS A N 1
ATOM 654 C CA . CYS A 1 79 ? 0.576 1.614 -8.032 1.00 86.31 79 CYS A CA 1
ATOM 655 C C . CYS A 1 79 ? 1.777 1.414 -8.968 1.00 86.31 79 CYS A C 1
ATOM 657 O O . CYS A 1 79 ? 1.617 0.893 -10.071 1.00 86.31 79 CYS A O 1
ATOM 659 N N . GLY A 1 80 ? 2.985 1.756 -8.505 1.00 79.25 80 GLY A N 1
ATOM 660 C CA . GLY A 1 80 ? 4.213 1.618 -9.294 1.00 79.25 80 GLY A CA 1
ATOM 661 C C . GLY A 1 80 ? 4.651 0.169 -9.533 1.00 79.25 80 GLY A C 1
ATOM 662 O O . GLY A 1 80 ? 5.458 -0.075 -10.423 1.00 79.25 80 GLY A O 1
ATOM 663 N N . ILE A 1 81 ? 4.124 -0.790 -8.761 1.00 82.31 81 ILE A N 1
ATOM 664 C CA . ILE A 1 81 ? 4.506 -2.209 -8.828 1.00 82.31 81 ILE A CA 1
ATOM 665 C C . ILE A 1 81 ? 3.405 -3.046 -9.495 1.00 82.31 81 ILE A C 1
ATOM 667 O O . ILE A 1 81 ? 3.694 -3.850 -10.374 1.00 82.31 81 ILE A O 1
ATOM 671 N N . TRP A 1 82 ? 2.144 -2.870 -9.086 1.00 85.38 82 TRP A N 1
ATOM 672 C CA . TRP A 1 82 ? 1.012 -3.698 -9.538 1.00 85.38 82 TRP A CA 1
ATOM 673 C C . TRP A 1 82 ? 0.090 -2.986 -10.534 1.00 85.38 82 TRP A C 1
ATOM 675 O O . TRP A 1 82 ? -0.847 -3.596 -11.054 1.00 85.38 82 TRP A O 1
ATOM 685 N N . GLY A 1 83 ? 0.358 -1.712 -10.818 1.00 85.81 83 GLY A N 1
ATOM 686 C CA . GLY A 1 83 ? -0.394 -0.901 -11.763 1.00 85.81 83 GLY A CA 1
ATOM 687 C C . GLY A 1 83 ? -1.615 -0.203 -11.157 1.00 85.81 83 GLY A C 1
ATOM 688 O O . GLY A 1 83 ? -2.200 -0.616 -10.152 1.00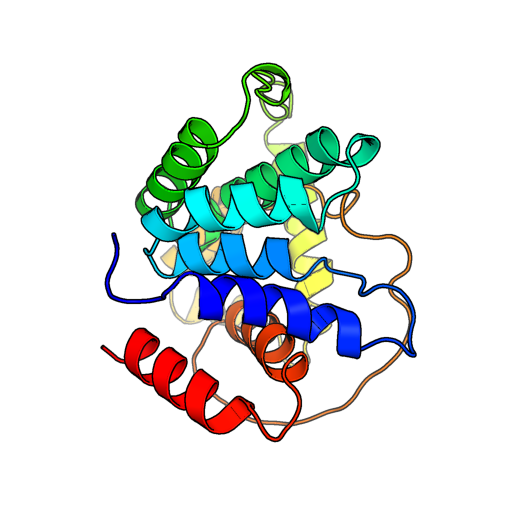 85.81 83 GLY A O 1
ATOM 689 N N . ALA A 1 84 ? -2.037 0.868 -11.828 1.00 86.69 84 ALA A N 1
ATOM 690 C CA . ALA A 1 84 ? -3.082 1.768 -11.346 1.00 86.69 84 ALA A CA 1
ATOM 691 C C . ALA A 1 84 ? -4.471 1.119 -11.219 1.00 86.69 84 ALA A C 1
ATOM 693 O O . ALA A 1 84 ? -5.243 1.507 -10.346 1.00 86.69 84 ALA A O 1
ATOM 694 N N . ALA A 1 85 ? -4.810 0.133 -12.057 1.00 89.38 85 ALA A N 1
ATOM 695 C CA . ALA A 1 85 ? -6.143 -0.478 -12.057 1.00 89.38 85 ALA A CA 1
ATOM 696 C C . ALA A 1 85 ? -6.437 -1.258 -10.761 1.00 89.38 85 ALA A C 1
ATOM 698 O O . ALA A 1 85 ? -7.486 -1.060 -10.136 1.00 89.38 85 ALA A O 1
ATOM 699 N N . LYS A 1 86 ? -5.490 -2.103 -10.330 1.00 90.00 86 LYS A N 1
ATOM 700 C CA . LYS A 1 86 ? -5.598 -2.895 -9.095 1.00 90.00 86 LYS A CA 1
ATOM 701 C C . LYS A 1 86 ? -5.559 -1.990 -7.870 1.00 90.00 86 LYS A C 1
ATOM 703 O O . LYS A 1 86 ? -6.472 -2.018 -7.045 1.00 90.00 86 LYS A O 1
ATOM 708 N N . THR A 1 87 ? -4.572 -1.095 -7.823 1.00 91.00 87 THR A N 1
ATOM 709 C CA . THR A 1 87 ? -4.446 -0.105 -6.750 1.00 91.00 87 THR A CA 1
ATOM 710 C C . THR A 1 87 ? -5.687 0.773 -6.628 1.00 91.00 87 THR A C 1
ATOM 712 O O . THR A 1 87 ? -6.198 0.955 -5.530 1.00 91.00 87 THR A O 1
ATOM 715 N N . GLY A 1 88 ? -6.226 1.283 -7.737 1.00 92.12 88 GLY A N 1
ATOM 716 C CA . GLY A 1 88 ? -7.418 2.129 -7.716 1.00 92.12 88 GLY A CA 1
ATOM 717 C C . GLY A 1 88 ? -8.641 1.413 -7.142 1.00 92.12 88 GLY A C 1
ATOM 718 O O . GLY A 1 88 ? -9.424 2.020 -6.413 1.00 92.12 88 GLY A O 1
ATOM 719 N N . SER A 1 89 ? -8.796 0.118 -7.425 1.00 95.88 89 SER A N 1
ATOM 720 C CA . SER A 1 89 ? -9.889 -0.691 -6.873 1.00 95.88 89 SER A CA 1
ATOM 721 C C . SER A 1 89 ? -9.729 -0.907 -5.368 1.00 95.88 89 SER A C 1
ATOM 723 O O . SER A 1 89 ? -10.688 -0.699 -4.627 1.00 95.88 89 SER A O 1
ATOM 725 N N . ALA A 1 90 ? -8.514 -1.210 -4.907 1.00 96.25 90 ALA A N 1
ATOM 726 C CA . ALA A 1 90 ? -8.194 -1.332 -3.485 1.00 96.25 90 ALA A CA 1
ATOM 727 C C . ALA A 1 90 ? -8.415 -0.020 -2.714 1.00 96.25 90 ALA A C 1
ATOM 729 O O . ALA A 1 90 ? -9.074 -0.007 -1.676 1.00 96.25 90 ALA A O 1
ATOM 730 N N . THR A 1 91 ? -7.934 1.105 -3.252 1.00 95.62 91 THR A N 1
ATOM 731 C CA . THR A 1 91 ? -8.084 2.426 -2.625 1.00 95.62 91 THR A CA 1
ATOM 732 C C . THR A 1 91 ? -9.549 2.850 -2.521 1.00 95.62 91 THR A C 1
ATOM 734 O O . THR A 1 91 ? -9.938 3.436 -1.513 1.00 95.62 91 THR A O 1
ATOM 737 N N . ARG A 1 92 ? -10.391 2.533 -3.517 1.00 96.69 92 ARG A N 1
ATOM 738 C CA . ARG A 1 92 ? -11.840 2.798 -3.449 1.00 96.69 92 ARG A CA 1
ATOM 739 C C . ARG A 1 92 ? -12.537 1.964 -2.374 1.00 96.69 92 ARG A C 1
ATOM 741 O O . ARG A 1 92 ? -13.378 2.499 -1.663 1.00 96.69 92 ARG A O 1
ATOM 748 N N . GLN A 1 93 ? -12.177 0.687 -2.230 1.00 97.75 93 GLN A N 1
ATOM 749 C CA . GLN A 1 93 ? -12.732 -0.157 -1.166 1.00 97.75 93 GLN A CA 1
ATOM 750 C C . GLN A 1 93 ? -12.330 0.356 0.221 1.00 97.75 93 GLN A C 1
ATOM 752 O O . GLN A 1 93 ? -13.186 0.499 1.090 1.00 97.75 93 GLN A O 1
ATOM 757 N N . LEU A 1 94 ? -11.064 0.747 0.398 1.00 97.44 94 LEU A N 1
ATOM 758 C CA . LEU A 1 94 ? -10.614 1.395 1.629 1.00 97.44 94 LEU A CA 1
ATOM 759 C C . LEU A 1 94 ? -11.382 2.695 1.909 1.00 97.44 94 LEU A C 1
ATOM 761 O O . LEU A 1 94 ? -11.830 2.902 3.032 1.00 97.44 94 LEU A O 1
ATOM 765 N N . LEU A 1 95 ? -11.568 3.559 0.903 1.00 96.81 95 LEU A N 1
ATOM 766 C CA . LEU A 1 95 ? -12.319 4.812 1.041 1.00 96.81 95 LEU A CA 1
ATOM 767 C C . LEU A 1 95 ? -13.754 4.577 1.531 1.00 96.81 95 LEU A C 1
ATOM 769 O O . LEU A 1 95 ? -14.217 5.310 2.401 1.00 96.81 95 LEU A O 1
ATOM 773 N N . ASN A 1 96 ? -14.437 3.565 0.990 1.00 96.00 96 ASN A N 1
ATOM 774 C CA . ASN A 1 96 ? -15.806 3.227 1.384 1.00 96.00 96 ASN A CA 1
ATOM 775 C C . ASN A 1 96 ? -15.895 2.791 2.853 1.00 96.00 96 ASN A C 1
ATOM 777 O O . ASN A 1 96 ? -16.886 3.090 3.511 1.00 96.00 96 ASN A O 1
ATOM 781 N N . ALA A 1 97 ? -14.858 2.121 3.360 1.00 96.75 97 ALA A N 1
ATOM 782 C CA . ALA A 1 97 ? -14.768 1.686 4.752 1.00 96.75 97 ALA A CA 1
ATOM 783 C C . ALA A 1 97 ? -14.198 2.757 5.697 1.00 96.75 97 ALA A C 1
ATOM 785 O O . ALA A 1 97 ? -14.251 2.596 6.912 1.00 96.75 97 ALA A O 1
ATOM 786 N N . THR A 1 98 ? -13.620 3.841 5.165 1.00 97.19 98 THR A N 1
ATOM 787 C CA . THR A 1 98 ? -12.974 4.886 5.969 1.00 97.19 98 THR A CA 1
ATOM 788 C C . THR A 1 98 ? -14.032 5.797 6.604 1.00 97.19 98 THR A C 1
ATOM 790 O O . THR A 1 98 ? -14.758 6.478 5.868 1.00 97.19 98 THR A O 1
ATOM 793 N N . PRO A 1 99 ? -14.105 5.882 7.948 1.00 96.25 99 PRO A N 1
ATOM 794 C CA . PRO A 1 99 ? -14.952 6.846 8.647 1.00 96.25 99 PRO A CA 1
ATOM 795 C C . PRO A 1 99 ? -14.704 8.280 8.171 1.00 96.25 99 PRO A C 1
ATOM 797 O O . PRO A 1 99 ? -13.568 8.655 7.887 1.00 96.25 99 PRO A O 1
ATOM 800 N N . GLU A 1 100 ? -15.748 9.113 8.133 1.00 96.19 100 GLU A N 1
ATOM 801 C CA . GLU A 1 100 ? -15.666 10.477 7.580 1.00 96.19 100 GLU A CA 1
ATOM 802 C C . GLU A 1 100 ? -14.547 11.317 8.215 1.00 96.19 100 GLU A C 1
ATOM 804 O O . GLU A 1 100 ? -13.795 11.991 7.521 1.00 96.19 100 GLU A O 1
ATOM 809 N N . HIS A 1 101 ? -14.365 11.200 9.531 1.00 93.94 101 HIS A N 1
ATOM 810 C CA . HIS A 1 101 ? -13.340 11.925 10.282 1.00 93.94 101 HIS A CA 1
ATOM 811 C C . HIS A 1 101 ? -11.905 11.419 10.044 1.00 93.94 101 HIS A C 1
ATOM 813 O O . HIS A 1 101 ? -10.964 12.058 10.507 1.00 93.94 101 HIS A O 1
ATOM 819 N N . PHE A 1 102 ? -11.718 10.308 9.320 1.00 95.75 102 PHE A N 1
ATOM 820 C CA . PHE A 1 102 ? -10.415 9.815 8.850 1.00 95.75 102 PHE A CA 1
ATOM 821 C C . PHE A 1 102 ? -10.172 10.066 7.357 1.00 95.75 102 PHE A C 1
ATOM 823 O O . PHE A 1 102 ? -9.077 9.789 6.851 1.00 95.75 102 PHE A O 1
ATOM 830 N N . LYS A 1 103 ? -11.159 10.612 6.636 1.00 93.81 103 LYS A N 1
ATOM 831 C CA . LYS A 1 103 ? -10.974 11.016 5.243 1.00 93.81 103 LYS A CA 1
ATOM 832 C C . LYS A 1 103 ? -10.089 12.254 5.196 1.00 93.81 103 LYS A C 1
ATOM 834 O O . LYS A 1 103 ? -10.318 13.243 5.882 1.00 93.81 103 LYS A O 1
ATOM 839 N N . ASP A 1 104 ? -9.061 12.183 4.362 1.00 89.81 104 ASP A N 1
ATOM 840 C CA . ASP A 1 104 ? -8.103 13.267 4.184 1.00 89.81 104 ASP A CA 1
ATOM 841 C C . ASP A 1 104 ? -8.032 13.617 2.697 1.00 89.81 104 ASP A C 1
ATOM 843 O O . ASP A 1 104 ? -7.550 12.782 1.919 1.00 89.81 104 ASP A O 1
ATOM 847 N N . PRO A 1 105 ? -8.529 14.801 2.300 1.00 90.06 105 PRO A N 1
ATOM 848 C CA . PRO A 1 105 ? -8.541 15.242 0.910 1.00 90.06 105 PRO A CA 1
ATOM 849 C C . PRO A 1 105 ? -7.177 15.775 0.444 1.00 90.06 105 PRO A C 1
ATOM 851 O O . PRO A 1 105 ? -7.036 16.159 -0.716 1.00 90.06 105 PRO A O 1
ATOM 854 N N . THR A 1 106 ? -6.176 15.835 1.326 1.00 89.62 106 THR A N 1
ATOM 855 C CA . THR A 1 106 ? -4.873 16.432 1.022 1.00 89.62 106 THR A CA 1
ATOM 856 C C . THR A 1 106 ? -4.112 15.612 -0.017 1.00 89.62 106 THR A C 1
ATOM 858 O O . THR A 1 106 ? -3.839 14.426 0.172 1.00 89.62 106 THR A O 1
ATOM 861 N N . VAL A 1 107 ? -3.687 16.265 -1.101 1.00 88.56 107 VAL A N 1
ATOM 862 C CA . VAL A 1 107 ? -2.795 15.675 -2.107 1.00 88.56 107 VAL A CA 1
ATOM 863 C C . VAL A 1 107 ? -1.354 16.060 -1.780 1.00 88.56 107 VAL A C 1
ATOM 865 O O . VAL A 1 107 ? -0.825 17.043 -2.286 1.00 88.56 107 VAL A O 1
ATOM 868 N N . TYR A 1 108 ? -0.690 15.263 -0.943 1.00 85.25 108 TYR A N 1
ATOM 869 C CA . TYR A 1 108 ? 0.661 15.560 -0.436 1.00 85.25 108 TYR A CA 1
ATOM 870 C C . TYR A 1 108 ? 1.743 15.730 -1.512 1.00 85.25 108 TYR A C 1
ATOM 872 O O . TYR A 1 108 ? 2.770 16.349 -1.263 1.00 85.25 108 TYR A O 1
ATOM 880 N N . ARG A 1 109 ? 1.511 15.186 -2.708 1.00 80.25 109 ARG A N 1
ATOM 881 C CA . ARG A 1 109 ? 2.458 15.214 -3.830 1.00 80.25 109 ARG A CA 1
ATOM 882 C C . ARG A 1 109 ? 2.221 16.373 -4.803 1.00 80.25 109 ARG A C 1
ATOM 884 O O . ARG A 1 109 ? 2.987 16.524 -5.741 1.00 80.25 109 ARG A O 1
ATOM 891 N N . SER A 1 110 ? 1.173 17.186 -4.624 1.00 83.69 110 SER A N 1
ATOM 892 C CA . SER A 1 110 ? 0.781 18.180 -5.640 1.00 83.69 110 SER A CA 1
ATOM 893 C C . SER A 1 110 ? 1.748 19.359 -5.776 1.00 83.69 110 SER A C 1
ATOM 895 O O . SER A 1 110 ? 1.700 20.056 -6.781 1.00 83.69 110 SER A O 1
ATOM 897 N N . GLN A 1 111 ? 2.567 19.615 -4.753 1.00 82.81 111 GLN A N 1
ATOM 898 C CA . GLN A 1 111 ? 3.533 20.721 -4.714 1.00 82.81 111 GLN A CA 1
ATOM 899 C C . GLN A 1 111 ? 4.988 20.238 -4.854 1.00 82.81 111 GLN A C 1
ATOM 901 O O . GLN A 1 111 ? 5.915 21.033 -4.727 1.00 82.81 111 GLN A O 1
ATOM 906 N N . GLU A 1 112 ? 5.206 18.937 -5.066 1.00 83.88 112 GLU A N 1
ATOM 907 C CA . GLU A 1 112 ? 6.545 18.367 -5.217 1.00 83.88 112 GLU A CA 1
ATOM 908 C C . GLU A 1 112 ? 7.018 18.523 -6.669 1.00 83.88 112 GLU A C 1
ATOM 910 O O . GLU A 1 112 ? 6.267 18.244 -7.605 1.00 83.88 112 GLU A O 1
ATOM 915 N N . SER A 1 113 ? 8.265 18.965 -6.869 1.00 87.19 113 SER A N 1
ATOM 916 C CA . SER A 1 113 ? 8.857 18.985 -8.209 1.00 87.19 113 SER A CA 1
ATOM 917 C C . SER A 1 113 ? 9.208 17.566 -8.662 1.00 87.19 113 SER A C 1
ATOM 919 O O . SER A 1 113 ? 9.468 16.673 -7.850 1.00 87.19 113 SER A O 1
ATOM 921 N N . GLN A 1 114 ? 9.256 17.351 -9.974 1.00 82.69 114 GLN A N 1
ATOM 922 C CA . GLN A 1 114 ? 9.570 16.041 -10.538 1.00 82.69 114 GLN A CA 1
ATOM 923 C C . GLN A 1 114 ? 10.974 15.560 -10.138 1.00 82.69 114 GLN A C 1
ATOM 925 O O . GLN A 1 114 ? 11.172 14.377 -9.872 1.00 82.69 114 GLN A O 1
ATOM 930 N N . GLU A 1 115 ? 11.938 16.473 -10.047 1.00 85.69 115 GLU A N 1
ATOM 931 C CA . GLU A 1 115 ? 13.317 16.189 -9.650 1.00 85.69 115 GLU A CA 1
ATOM 932 C C . GLU A 1 115 ? 13.390 15.700 -8.201 1.00 85.69 115 GLU A C 1
ATOM 934 O O . GLU A 1 115 ? 14.101 14.738 -7.907 1.00 85.69 115 GLU A O 1
ATOM 939 N N . VAL A 1 116 ? 12.623 16.327 -7.301 1.00 85.44 116 VAL A N 1
ATOM 940 C CA . VAL A 1 116 ? 12.547 15.919 -5.891 1.00 85.44 116 VAL A CA 1
ATOM 941 C C . VAL A 1 116 ? 11.901 14.541 -5.772 1.00 85.44 116 VAL A C 1
ATOM 943 O O . VAL A 1 116 ? 12.446 13.673 -5.085 1.00 85.44 116 VAL A O 1
ATOM 946 N N . ALA A 1 117 ? 10.795 14.314 -6.486 1.00 80.81 117 ALA A N 1
ATOM 947 C CA . ALA A 1 117 ? 10.133 13.015 -6.521 1.00 80.81 117 ALA A CA 1
ATOM 948 C C . ALA A 1 117 ? 11.098 11.923 -7.008 1.00 80.81 117 ALA A C 1
ATOM 950 O O . ALA A 1 117 ? 11.264 10.905 -6.338 1.00 80.81 117 ALA A O 1
ATOM 951 N N . PHE A 1 118 ? 11.805 12.170 -8.116 1.00 82.50 118 PHE A N 1
ATOM 952 C CA . PHE A 1 118 ? 12.775 11.225 -8.659 1.00 82.50 118 PHE A CA 1
ATOM 953 C C . PHE A 1 118 ? 13.902 10.905 -7.691 1.00 82.50 118 PHE A C 1
ATOM 955 O O . PHE A 1 118 ? 14.173 9.729 -7.445 1.00 82.50 118 PHE A O 1
ATOM 962 N N . LYS A 1 119 ? 14.515 11.934 -7.101 1.00 84.06 119 LYS A N 1
ATOM 963 C CA . LYS A 1 119 ? 15.612 11.738 -6.158 1.00 84.06 119 LYS A CA 1
ATOM 964 C C . LYS A 1 119 ? 15.175 10.905 -4.952 1.00 84.06 119 LYS A C 1
ATOM 966 O O . LYS A 1 119 ? 15.897 10.013 -4.510 1.00 84.06 119 LYS A O 1
ATOM 971 N N . ARG A 1 120 ? 13.964 11.155 -4.450 1.00 80.88 120 ARG A N 1
ATOM 972 C CA . ARG A 1 120 ? 13.374 10.410 -3.334 1.00 80.88 120 ARG A CA 1
ATOM 973 C C . ARG A 1 120 ? 13.136 8.937 -3.675 1.00 80.88 120 ARG A C 1
ATOM 975 O O . ARG A 1 120 ? 13.409 8.072 -2.841 1.00 80.88 120 ARG A O 1
ATOM 982 N N . GLY A 1 121 ? 12.649 8.652 -4.879 1.00 78.56 121 GLY A N 1
ATOM 983 C CA . GLY A 1 121 ? 12.475 7.285 -5.361 1.00 78.56 121 GLY A CA 1
ATOM 984 C C . GLY A 1 121 ? 13.794 6.533 -5.525 1.00 78.56 121 GLY A C 1
ATOM 985 O O . GLY A 1 121 ? 13.914 5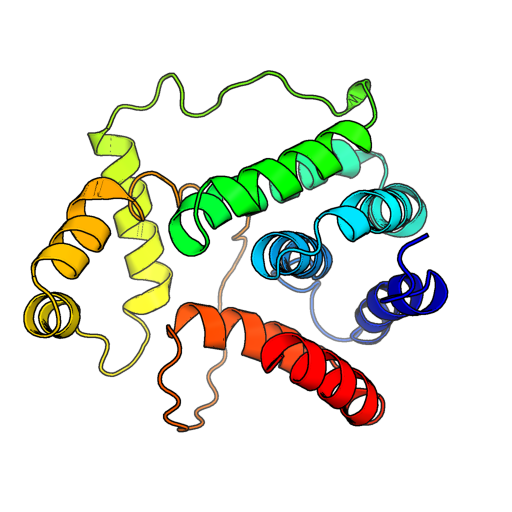.410 -5.034 1.00 78.56 121 GLY A O 1
ATOM 986 N N . GLU A 1 122 ? 14.807 7.171 -6.120 1.00 80.94 122 GLU A N 1
ATOM 987 C CA . GLU A 1 122 ? 16.162 6.611 -6.233 1.00 80.94 122 GLU A CA 1
ATOM 988 C C . GLU A 1 122 ? 16.740 6.255 -4.860 1.00 80.94 122 GLU A C 1
ATOM 990 O O . GLU A 1 122 ? 17.192 5.129 -4.650 1.00 80.94 122 GLU A O 1
ATOM 995 N N . ASP A 1 123 ? 16.653 7.176 -3.894 1.00 83.69 123 ASP A N 1
ATOM 996 C CA . ASP A 1 123 ? 17.150 6.954 -2.534 1.00 83.69 123 ASP A CA 1
ATOM 997 C C . ASP A 1 123 ? 16.448 5.765 -1.856 1.00 83.69 123 ASP A C 1
ATOM 999 O O . ASP A 1 123 ? 17.064 5.022 -1.085 1.00 83.69 123 ASP A O 1
ATOM 1003 N N . MET A 1 124 ? 15.158 5.555 -2.133 1.00 78.06 124 MET A N 1
ATOM 1004 C CA . MET A 1 124 ? 14.420 4.407 -1.613 1.00 78.06 124 MET A CA 1
ATOM 1005 C C . MET A 1 124 ? 14.842 3.093 -2.280 1.00 78.06 124 MET A C 1
ATOM 1007 O O . MET A 1 124 ? 15.068 2.104 -1.575 1.00 78.06 124 MET A O 1
ATOM 1011 N N . LEU A 1 125 ? 14.970 3.064 -3.609 1.00 77.56 125 LEU A N 1
ATOM 1012 C CA . LEU A 1 125 ? 15.452 1.883 -4.333 1.00 77.56 125 LEU A CA 1
ATOM 1013 C C . LEU A 1 125 ? 16.854 1.494 -3.867 1.00 77.56 125 LEU A C 1
ATOM 1015 O O . LEU A 1 125 ? 17.111 0.322 -3.590 1.00 77.56 125 LEU A O 1
ATOM 1019 N N . ASP A 1 126 ? 17.724 2.481 -3.684 1.00 81.50 126 ASP A N 1
ATOM 1020 C CA . ASP A 1 126 ? 19.072 2.299 -3.171 1.00 81.50 126 ASP A CA 1
ATOM 1021 C C . ASP A 1 126 ? 19.082 1.617 -1.801 1.00 81.50 126 ASP A C 1
ATOM 1023 O O . ASP A 1 126 ? 19.825 0.656 -1.587 1.00 81.50 126 ASP A O 1
ATOM 1027 N N . ARG A 1 127 ? 18.222 2.055 -0.875 1.00 79.50 127 ARG A N 1
ATOM 1028 C CA . ARG A 1 127 ? 18.108 1.440 0.459 1.00 79.50 127 ARG A CA 1
ATOM 1029 C C . ARG A 1 127 ? 17.665 -0.021 0.401 1.00 79.50 127 ARG A C 1
ATOM 1031 O O . ARG A 1 127 ? 18.126 -0.819 1.221 1.00 79.50 127 ARG A O 1
ATOM 1038 N N . ILE A 1 128 ? 16.776 -0.362 -0.533 1.00 77.12 128 ILE A N 1
ATOM 1039 C CA . ILE A 1 128 ? 16.198 -1.706 -0.660 1.00 77.12 128 ILE A CA 1
ATOM 1040 C C . ILE A 1 128 ? 17.164 -2.650 -1.380 1.00 77.12 128 ILE A C 1
ATOM 1042 O O . ILE A 1 128 ? 17.433 -3.746 -0.887 1.00 77.12 128 ILE A O 1
ATOM 1046 N N . TYR A 1 129 ? 17.685 -2.234 -2.534 1.00 78.69 129 TYR A N 1
ATOM 1047 C CA . TYR A 1 129 ? 18.326 -3.139 -3.481 1.00 78.69 129 TYR A CA 1
ATOM 1048 C C . TYR A 1 129 ? 19.856 -3.111 -3.455 1.00 78.69 129 TYR A C 1
ATOM 1050 O O . TYR A 1 129 ? 20.453 -4.164 -3.668 1.00 78.69 129 TYR A O 1
ATOM 1058 N N . LYS A 1 130 ? 20.525 -1.995 -3.103 1.00 78.69 130 LYS A N 1
ATOM 1059 C CA . LYS A 1 130 ? 22.011 -1.959 -3.053 1.00 78.69 130 LYS A CA 1
ATOM 1060 C C . LYS A 1 130 ? 22.609 -2.956 -2.061 1.00 78.69 130 LYS A C 1
ATOM 1062 O O . LYS A 1 130 ? 23.781 -3.303 -2.153 1.00 78.69 130 LYS A O 1
ATOM 1067 N N . ARG A 1 131 ? 21.814 -3.405 -1.090 1.00 80.75 131 ARG A N 1
ATOM 1068 C CA . ARG A 1 131 ? 22.223 -4.385 -0.075 1.00 80.75 131 ARG A CA 1
ATOM 1069 C C . ARG A 1 131 ? 22.141 -5.832 -0.567 1.00 80.75 131 ARG A C 1
ATOM 1071 O O . ARG A 1 131 ? 22.575 -6.724 0.157 1.00 80.75 131 ARG A O 1
ATOM 1078 N N . ILE A 1 132 ? 21.567 -6.079 -1.745 1.00 78.81 132 ILE A N 1
ATOM 1079 C CA . ILE A 1 132 ? 21.396 -7.419 -2.308 1.00 78.81 132 ILE A CA 1
ATOM 1080 C C . ILE A 1 132 ? 22.656 -7.774 -3.115 1.00 78.81 132 ILE A C 1
ATOM 1082 O O . ILE A 1 132 ? 22.948 -7.101 -4.105 1.00 78.81 132 ILE A O 1
ATOM 1086 N N . PRO A 1 133 ? 23.415 -8.819 -2.727 1.00 81.12 133 PRO A N 1
ATOM 1087 C CA . PRO A 1 133 ? 24.578 -9.256 -3.493 1.00 81.12 133 PRO A CA 1
ATOM 1088 C C . PRO A 1 133 ? 24.190 -9.617 -4.930 1.00 81.12 133 PRO A C 1
ATOM 1090 O O . PRO A 1 133 ? 23.242 -10.373 -5.139 1.00 81.12 133 PRO A O 1
ATOM 1093 N N . GLY A 1 134 ? 24.926 -9.085 -5.908 1.00 80.62 134 GLY A N 1
ATOM 1094 C CA . GLY A 1 134 ? 24.664 -9.326 -7.330 1.00 80.62 134 GLY A CA 1
ATOM 1095 C C . GLY A 1 134 ? 23.517 -8.504 -7.925 1.00 80.62 134 GLY A C 1
ATOM 1096 O O . GLY A 1 134 ? 23.106 -8.783 -9.046 1.00 80.62 134 GLY A O 1
ATOM 1097 N N . TYR A 1 135 ? 22.988 -7.506 -7.206 1.00 80.06 135 TYR A N 1
ATOM 1098 C CA . TYR A 1 135 ? 22.062 -6.546 -7.801 1.00 80.06 135 TYR A CA 1
ATOM 1099 C C . TYR A 1 135 ? 22.788 -5.669 -8.824 1.00 80.06 135 TYR A C 1
ATOM 1101 O O . TYR A 1 135 ? 23.642 -4.859 -8.465 1.00 80.06 135 TYR A O 1
ATOM 1109 N N . ASP A 1 136 ? 22.417 -5.834 -10.090 1.00 81.69 136 ASP A N 1
ATOM 1110 C CA . ASP A 1 136 ? 22.950 -5.075 -11.212 1.00 81.69 136 ASP A CA 1
ATOM 1111 C C . ASP A 1 136 ? 21.797 -4.585 -12.095 1.00 81.69 136 ASP A C 1
ATOM 1113 O O . ASP A 1 136 ? 21.098 -5.364 -12.745 1.00 81.69 136 ASP A O 1
ATOM 1117 N N . MET A 1 137 ? 21.586 -3.268 -12.101 1.00 76.00 137 MET A N 1
ATOM 1118 C CA . MET A 1 137 ? 20.541 -2.631 -12.904 1.00 76.00 137 MET A CA 1
ATOM 1119 C C . MET A 1 137 ? 20.853 -2.622 -14.399 1.00 76.00 137 MET A C 1
ATOM 1121 O O . MET A 1 137 ? 19.936 -2.445 -15.202 1.00 76.00 137 MET A O 1
ATOM 1125 N N . SER A 1 138 ? 22.112 -2.833 -14.793 1.00 82.44 138 SER A N 1
ATOM 1126 C CA . SER A 1 138 ? 22.470 -2.935 -16.207 1.00 82.44 138 SER A CA 1
ATOM 1127 C C . SER A 1 138 ? 21.825 -4.162 -16.861 1.00 82.44 138 SER A C 1
ATOM 1129 O O . SER A 1 138 ? 21.349 -4.057 -17.991 1.00 82.44 138 SER A O 1
ATOM 1131 N N . LEU A 1 139 ? 21.655 -5.257 -16.107 1.00 85.12 139 LEU A N 1
ATOM 1132 C CA . LEU A 1 139 ? 20.988 -6.480 -16.569 1.00 85.12 139 LEU A CA 1
ATOM 1133 C C . LEU A 1 139 ? 19.508 -6.261 -16.910 1.00 85.12 139 LEU A C 1
ATOM 1135 O O . LEU A 1 139 ? 18.969 -6.925 -17.792 1.00 85.12 139 LEU A O 1
ATOM 1139 N N . VAL A 1 140 ? 18.838 -5.320 -16.235 1.00 82.38 140 VAL A N 1
ATOM 1140 C CA . VAL A 1 140 ? 17.438 -4.975 -16.535 1.00 82.38 140 VAL A CA 1
ATOM 1141 C C . VAL A 1 140 ? 17.338 -4.337 -17.920 1.00 82.38 140 VAL A C 1
ATOM 1143 O O . VAL A 1 140 ? 16.470 -4.705 -18.711 1.00 82.38 140 VAL A O 1
ATOM 1146 N N . SER A 1 141 ? 18.250 -3.412 -18.223 1.00 85.50 141 SER A N 1
ATOM 1147 C CA . SER A 1 141 ? 18.323 -2.743 -19.524 1.00 85.50 141 SER A CA 1
ATOM 1148 C C . SER A 1 141 ? 18.811 -3.675 -20.634 1.00 85.50 141 SER A C 1
ATOM 1150 O O . SER A 1 141 ? 18.362 -3.538 -21.766 1.00 85.50 141 SER A O 1
ATOM 1152 N N . GLU A 1 142 ? 19.694 -4.628 -20.328 1.00 91.00 142 GLU A N 1
ATOM 1153 C CA . GLU A 1 142 ? 20.135 -5.654 -21.281 1.00 91.00 142 GLU A CA 1
ATOM 1154 C C . GLU A 1 142 ? 18.991 -6.609 -21.651 1.00 91.00 142 GLU A C 1
ATOM 1156 O O . GLU A 1 142 ? 18.777 -6.893 -22.828 1.00 91.00 142 GLU A O 1
ATOM 1161 N N . ALA A 1 143 ? 18.213 -7.061 -20.661 1.00 90.88 143 ALA A N 1
ATOM 1162 C CA . ALA A 1 143 ? 17.088 -7.964 -20.889 1.00 90.88 143 ALA A CA 1
ATOM 1163 C C . ALA A 1 143 ? 15.942 -7.297 -21.668 1.00 90.88 143 ALA A C 1
ATOM 1165 O O . ALA A 1 143 ? 15.292 -7.935 -22.497 1.00 90.88 143 ALA A O 1
ATOM 1166 N N . SER A 1 144 ? 15.662 -6.023 -21.385 1.00 93.12 144 SER A N 1
ATOM 1167 C CA . SER A 1 144 ? 14.655 -5.239 -22.098 1.00 93.12 144 SER A CA 1
ATOM 1168 C C . SER A 1 144 ? 14.946 -3.741 -21.942 1.00 93.12 144 SER A C 1
ATOM 1170 O O . SER A 1 144 ? 14.638 -3.165 -20.893 1.00 93.12 144 SER A O 1
ATOM 1172 N N . PRO A 1 145 ? 15.497 -3.079 -22.978 1.00 89.00 145 PRO A N 1
ATOM 1173 C CA . PRO A 1 145 ? 15.840 -1.659 -22.916 1.00 89.00 145 PRO A CA 1
ATOM 1174 C C . PRO A 1 145 ? 14.646 -0.759 -22.584 1.00 89.00 145 PRO A C 1
ATOM 1176 O O . PRO A 1 145 ? 14.778 0.164 -21.781 1.00 89.00 145 PRO A O 1
ATOM 1179 N N . ASP A 1 146 ? 13.467 -1.062 -23.136 1.00 87.81 146 ASP A N 1
ATOM 1180 C CA . ASP A 1 146 ? 12.238 -0.309 -22.868 1.00 87.81 146 ASP A CA 1
ATOM 1181 C C . ASP A 1 146 ? 11.784 -0.466 -21.414 1.00 87.81 146 ASP A C 1
ATOM 1183 O O . ASP A 1 146 ? 11.440 0.517 -20.755 1.00 87.81 146 ASP A O 1
ATOM 1187 N N . TYR A 1 147 ? 11.819 -1.689 -20.879 1.00 83.81 147 TYR A N 1
ATOM 1188 C CA . TYR A 1 147 ? 11.495 -1.932 -19.475 1.00 83.81 147 TYR A CA 1
ATOM 1189 C C . TYR A 1 147 ? 12.498 -1.241 -18.546 1.00 83.81 147 TYR A C 1
ATOM 1191 O O . TYR A 1 147 ? 12.090 -0.555 -17.606 1.00 83.81 147 TYR A O 1
ATOM 1199 N N . GLY A 1 148 ? 13.797 -1.352 -18.845 1.00 83.38 148 GLY A N 1
ATOM 1200 C CA . GLY A 1 148 ? 14.858 -0.646 -18.132 1.00 83.38 148 GLY A CA 1
ATOM 1201 C C . GLY A 1 148 ? 14.641 0.864 -18.144 1.00 83.38 148 GLY A C 1
ATOM 1202 O O . GLY A 1 148 ? 14.697 1.503 -17.094 1.00 83.38 148 GLY A O 1
ATOM 1203 N N . TRP A 1 149 ? 14.293 1.444 -19.295 1.00 82.94 149 TRP A N 1
ATOM 1204 C CA . TRP A 1 149 ? 13.961 2.861 -19.386 1.00 82.94 149 TRP A CA 1
ATOM 1205 C C . TRP A 1 149 ? 12.743 3.213 -18.525 1.00 82.94 149 TRP A C 1
ATOM 1207 O O . TRP A 1 149 ? 12.828 4.140 -17.725 1.00 82.94 149 TRP A O 1
ATOM 1217 N N . ILE A 1 150 ? 11.638 2.466 -18.597 1.00 78.88 150 ILE A N 1
ATOM 1218 C CA . ILE A 1 150 ? 10.413 2.738 -17.819 1.00 78.88 150 ILE A CA 1
ATOM 1219 C C . ILE A 1 150 ? 10.662 2.679 -16.301 1.00 78.88 150 ILE A C 1
ATOM 1221 O O . ILE A 1 150 ? 10.212 3.568 -15.565 1.00 78.88 150 ILE A O 1
ATOM 1225 N N . VAL A 1 151 ? 11.365 1.643 -15.831 1.00 75.31 151 VAL A N 1
ATOM 1226 C CA . VAL A 1 151 ? 11.676 1.443 -14.406 1.00 75.31 151 VAL A CA 1
ATOM 1227 C C . VAL A 1 151 ? 12.596 2.549 -13.894 1.00 75.31 151 VAL A C 1
ATOM 1229 O O . VAL A 1 151 ? 12.334 3.092 -12.821 1.00 75.31 151 VAL A O 1
ATOM 1232 N N . ASN A 1 152 ? 13.604 2.935 -14.683 1.00 71.81 152 ASN A N 1
ATOM 1233 C CA . ASN A 1 152 ? 14.595 3.938 -14.290 1.00 71.81 152 ASN A CA 1
ATOM 1234 C C . ASN A 1 152 ? 14.107 5.385 -14.424 1.00 71.81 152 ASN A C 1
ATOM 1236 O O . ASN A 1 152 ? 14.576 6.248 -13.691 1.00 71.81 152 ASN A O 1
ATOM 1240 N N . SER A 1 153 ? 13.196 5.683 -15.356 1.00 64.94 153 SER A N 1
ATOM 1241 C CA . SER A 1 153 ? 12.884 7.075 -15.714 1.00 64.94 153 SER A C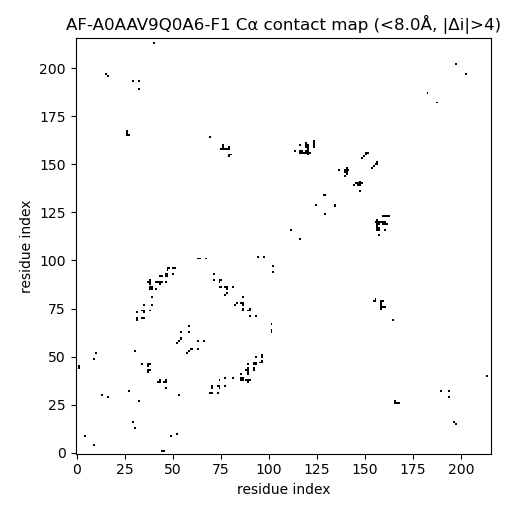A 1
ATOM 1242 C C . SER A 1 153 ? 11.479 7.552 -15.355 1.00 64.94 153 SER A C 1
ATOM 1244 O O . SER A 1 153 ? 11.239 8.754 -15.445 1.00 64.94 153 SER A O 1
ATOM 1246 N N . ARG A 1 154 ? 10.523 6.682 -14.975 1.00 60.81 154 ARG A N 1
ATOM 1247 C CA . ARG A 1 154 ? 9.118 7.123 -14.817 1.00 60.81 154 ARG A CA 1
ATOM 1248 C C . ARG A 1 154 ? 8.347 6.551 -13.630 1.00 60.81 154 ARG A C 1
ATOM 1250 O O . ARG A 1 154 ? 7.798 7.326 -12.854 1.00 60.81 154 ARG A O 1
ATOM 1257 N N . LEU A 1 155 ? 8.237 5.229 -13.485 1.00 56.91 155 LEU A N 1
ATOM 1258 C CA . LEU A 1 155 ? 7.176 4.656 -12.634 1.00 56.91 155 LEU A CA 1
ATOM 1259 C C . LEU A 1 155 ? 7.585 4.380 -11.183 1.00 56.91 155 LEU A C 1
ATOM 1261 O O . LEU A 1 155 ? 6.831 4.722 -10.267 1.00 56.91 155 LEU A O 1
ATOM 1265 N N . MET A 1 156 ? 8.763 3.793 -10.953 1.00 54.88 156 MET A N 1
ATOM 1266 C CA . MET A 1 156 ? 9.218 3.496 -9.589 1.00 54.88 156 MET A CA 1
ATOM 1267 C C . MET A 1 156 ? 9.680 4.755 -8.856 1.00 54.88 156 MET A C 1
ATOM 1269 O O . MET A 1 156 ? 9.371 4.922 -7.680 1.00 54.88 156 MET A O 1
ATOM 1273 N N . ASN A 1 157 ? 10.332 5.682 -9.557 1.00 55.28 157 ASN A N 1
ATOM 1274 C CA . ASN A 1 157 ? 10.926 6.836 -8.894 1.00 55.28 157 ASN A CA 1
ATOM 1275 C C . ASN A 1 157 ? 9.890 7.871 -8.412 1.00 55.28 157 ASN A C 1
ATOM 1277 O O . ASN A 1 157 ? 10.112 8.516 -7.400 1.00 55.28 157 ASN A O 1
ATOM 1281 N N . ILE A 1 158 ? 8.728 7.993 -9.066 1.00 54.91 158 ILE A N 1
ATOM 1282 C CA . ILE A 1 158 ? 7.668 8.941 -8.656 1.00 54.91 158 ILE A CA 1
ATOM 1283 C C . ILE A 1 158 ? 6.723 8.326 -7.613 1.00 54.91 158 ILE A C 1
ATOM 1285 O O . ILE A 1 158 ? 6.230 9.012 -6.719 1.00 54.91 158 ILE A O 1
ATOM 1289 N N . SER A 1 159 ? 6.440 7.025 -7.724 1.00 51.12 159 SER A N 1
ATOM 1290 C CA . SER A 1 159 ? 5.395 6.379 -6.917 1.00 51.12 159 SER A CA 1
ATOM 1291 C C . SER A 1 159 ? 5.872 5.984 -5.520 1.00 51.12 159 SER A C 1
ATOM 1293 O O . SER A 1 159 ? 5.058 5.846 -4.607 1.00 51.12 159 SER A O 1
ATOM 1295 N N . VAL A 1 160 ? 7.175 5.758 -5.343 1.00 51.91 160 VAL A N 1
ATOM 1296 C CA . VAL A 1 160 ? 7.721 5.086 -4.163 1.00 51.91 160 VAL A CA 1
ATOM 1297 C C . VAL A 1 160 ? 8.457 6.099 -3.298 1.00 51.91 160 VAL A C 1
ATOM 1299 O O . VAL A 1 160 ? 9.623 6.407 -3.501 1.00 51.91 160 VAL A O 1
ATOM 1302 N N . SER A 1 161 ? 7.714 6.715 -2.384 1.00 45.22 161 SER A N 1
ATOM 1303 C CA . SER A 1 161 ? 8.099 8.033 -1.908 1.00 45.22 161 SER A CA 1
ATOM 1304 C C . SER A 1 161 ? 7.670 8.229 -0.436 1.00 45.22 161 SER A C 1
ATOM 1306 O O . SER A 1 161 ? 6.478 8.257 -0.161 1.00 45.22 161 SER A O 1
ATOM 1308 N N . ASP A 1 162 ? 8.636 8.316 0.490 1.00 42.59 162 ASP A N 1
ATOM 1309 C CA . ASP A 1 162 ? 8.582 8.311 1.981 1.00 42.59 162 ASP A CA 1
ATOM 1310 C C . ASP A 1 162 ? 8.779 6.950 2.665 1.00 42.59 162 ASP A C 1
ATOM 1312 O O . ASP A 1 162 ? 7.828 6.213 2.918 1.00 42.59 162 ASP A O 1
ATOM 1316 N N . ALA A 1 163 ? 10.024 6.662 3.054 1.00 37.59 163 ALA A N 1
ATOM 1317 C CA . ALA A 1 163 ? 10.353 5.686 4.099 1.00 37.59 163 ALA A CA 1
ATOM 1318 C C . ALA A 1 163 ? 10.356 6.317 5.512 1.00 37.59 163 ALA A C 1
ATOM 1320 O O . ALA A 1 163 ? 10.385 5.601 6.508 1.00 37.59 163 ALA A O 1
ATOM 1321 N N . SER A 1 164 ? 10.285 7.651 5.618 1.00 34.56 164 SER A N 1
ATOM 1322 C CA . SER A 1 164 ? 10.356 8.390 6.891 1.00 34.56 164 SER A CA 1
ATOM 1323 C C . SER A 1 164 ? 9.183 8.107 7.833 1.00 34.56 164 SER A C 1
ATOM 1325 O O . SER A 1 164 ? 9.348 8.181 9.045 1.00 34.56 164 SER A O 1
ATOM 1327 N N . SER A 1 165 ? 8.016 7.720 7.309 1.00 38.31 165 SER A N 1
ATOM 1328 C CA . SER A 1 165 ? 6.869 7.292 8.122 1.00 38.31 165 SER A CA 1
ATOM 1329 C C . SER A 1 165 ? 6.928 5.818 8.555 1.00 38.31 165 SER A C 1
ATOM 1331 O O . SER A 1 165 ? 6.059 5.379 9.312 1.00 38.31 165 SER A O 1
ATOM 1333 N N . MET A 1 166 ? 7.934 5.060 8.089 1.00 37.94 166 MET A N 1
ATOM 1334 C CA . MET A 1 166 ? 8.115 3.625 8.364 1.00 37.94 166 MET A CA 1
ATOM 1335 C C . MET A 1 166 ? 9.459 3.271 9.032 1.00 37.94 166 MET A C 1
ATOM 1337 O O . MET A 1 166 ? 9.603 2.153 9.520 1.00 37.94 166 MET A O 1
ATOM 1341 N N . GLU A 1 167 ? 10.441 4.177 9.084 1.00 33.78 167 GLU A N 1
ATOM 1342 C CA . GLU A 1 167 ? 11.776 3.904 9.634 1.00 33.78 167 GLU A CA 1
ATOM 1343 C C . GLU A 1 167 ? 12.060 4.702 10.915 1.00 33.78 167 GLU A C 1
ATOM 1345 O O . GLU A 1 167 ? 12.561 5.823 10.868 1.00 33.78 167 GLU A O 1
ATOM 1350 N N . THR A 1 168 ? 11.876 4.056 12.070 1.00 32.47 168 THR A N 1
ATOM 1351 C CA . THR A 1 168 ? 12.723 4.317 13.242 1.00 32.47 168 THR A CA 1
ATOM 1352 C C . THR A 1 168 ? 13.565 3.067 13.509 1.00 32.47 168 THR A C 1
ATOM 1354 O O . THR A 1 168 ? 13.054 2.016 13.889 1.00 32.47 168 THR A O 1
ATOM 1357 N N . ASN A 1 169 ? 14.875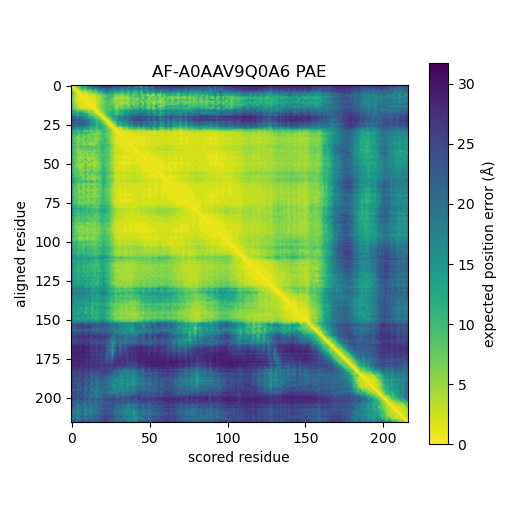 3.205 13.287 1.00 34.53 169 ASN A N 1
ATOM 1358 C CA . ASN A 1 169 ? 15.973 2.305 13.666 1.00 34.53 169 ASN A CA 1
ATOM 1359 C C . ASN A 1 169 ? 16.014 0.913 13.025 1.00 34.53 169 ASN A C 1
ATOM 1361 O O . ASN A 1 169 ? 15.547 -0.067 13.603 1.00 34.53 169 ASN A O 1
ATOM 1365 N N . ALA A 1 170 ? 16.695 0.832 11.873 1.00 34.28 170 ALA A N 1
ATOM 1366 C CA . ALA A 1 170 ? 17.069 -0.383 11.154 1.00 34.28 170 ALA A CA 1
ATOM 1367 C C . ALA A 1 170 ? 18.515 -0.842 11.439 1.00 34.28 170 ALA A C 1
ATOM 1369 O O . ALA A 1 170 ? 19.382 -0.671 10.589 1.00 34.28 170 ALA A O 1
ATOM 1370 N N . ASP A 1 171 ? 18.766 -1.463 12.597 1.00 32.12 171 ASP A N 1
ATOM 1371 C CA . ASP A 1 171 ? 20.025 -2.161 12.894 1.00 32.12 171 ASP A CA 1
ATOM 1372 C C . ASP A 1 171 ? 19.850 -3.677 13.137 1.00 32.12 171 ASP A C 1
ATOM 1374 O O . ASP A 1 171 ? 18.827 -4.108 13.676 1.00 32.12 171 ASP A O 1
ATOM 1378 N N . ARG A 1 172 ? 20.857 -4.431 12.661 1.00 32.50 172 ARG A N 1
ATOM 1379 C CA . ARG A 1 172 ? 21.234 -5.863 12.823 1.00 32.50 172 ARG A CA 1
ATOM 1380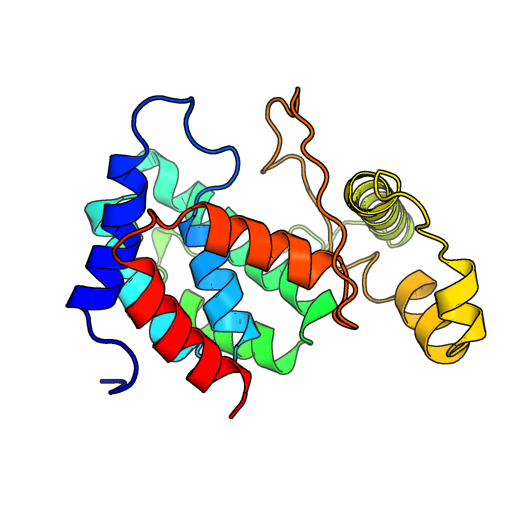 C C . ARG A 1 172 ? 20.181 -6.990 12.738 1.00 32.50 172 ARG A C 1
ATOM 1382 O O . ARG A 1 172 ? 19.432 -7.225 13.672 1.00 32.50 172 ARG A O 1
ATOM 1389 N N . HIS A 1 173 ? 20.256 -7.803 11.675 1.00 29.75 173 HIS A N 1
ATOM 1390 C CA . HIS A 1 173 ? 20.843 -9.165 11.682 1.00 29.75 173 HIS A CA 1
ATOM 1391 C C . HIS A 1 173 ? 20.640 -9.861 10.318 1.00 29.75 173 HIS A C 1
ATOM 1393 O O . HIS A 1 173 ? 19.549 -9.858 9.754 1.00 29.75 173 HIS A O 1
ATOM 1399 N N . GLN A 1 174 ? 21.725 -10.430 9.784 1.00 31.11 174 GLN A N 1
ATOM 1400 C CA . GLN A 1 174 ? 21.771 -11.271 8.584 1.00 31.11 174 GLN A CA 1
ATOM 1401 C C . GLN A 1 174 ? 21.407 -12.722 8.922 1.00 31.11 174 GLN A C 1
ATOM 1403 O O . GLN A 1 174 ? 21.892 -13.257 9.917 1.00 31.11 174 GLN A O 1
ATOM 1408 N N . SER A 1 175 ? 20.703 -13.393 8.011 1.00 28.08 175 SER A N 1
ATOM 1409 C CA . SER A 1 175 ? 20.943 -14.810 7.731 1.00 28.08 175 SER A CA 1
ATOM 1410 C C . SER A 1 175 ? 20.724 -15.094 6.241 1.00 28.08 175 SER A C 1
ATOM 1412 O O . SER A 1 175 ? 19.770 -14.637 5.610 1.00 28.08 175 SER A O 1
ATOM 1414 N N . SER A 1 176 ? 21.702 -15.778 5.660 1.00 30.84 176 SER A N 1
ATOM 1415 C CA . SER A 1 176 ? 21.797 -16.171 4.261 1.00 30.84 176 SER A CA 1
ATOM 1416 C C . SER A 1 176 ? 20.948 -17.414 3.984 1.00 30.84 176 SER A C 1
ATOM 1418 O O . SER A 1 176 ? 21.047 -18.415 4.685 1.00 30.84 176 SER A O 1
ATOM 1420 N N . SER A 1 177 ? 20.151 -17.388 2.915 1.00 27.02 177 SER A N 1
ATOM 1421 C CA . SER A 1 177 ? 19.751 -18.613 2.212 1.00 27.02 177 SER A CA 1
ATOM 1422 C C . SER A 1 177 ? 19.474 -18.325 0.737 1.00 27.02 177 SER A C 1
ATOM 1424 O O . SER A 1 177 ? 18.635 -17.493 0.363 1.00 27.02 177 SER A O 1
ATOM 1426 N N . THR A 1 178 ? 20.259 -19.014 -0.084 1.00 32.12 178 THR A N 1
ATOM 1427 C CA . THR A 1 178 ? 20.262 -19.053 -1.541 1.00 32.12 178 THR A CA 1
ATOM 1428 C C . THR A 1 178 ? 19.081 -19.877 -2.048 1.00 32.12 178 THR A C 1
ATOM 1430 O O . THR A 1 178 ? 18.869 -21.012 -1.636 1.00 32.12 178 THR A O 1
ATOM 1433 N N . GLY A 1 179 ? 18.301 -19.292 -2.953 1.00 27.77 179 GLY A N 1
ATOM 1434 C CA . GLY A 1 179 ? 17.209 -19.962 -3.649 1.00 27.77 179 GLY A CA 1
ATOM 1435 C C . GLY A 1 179 ? 16.743 -19.085 -4.799 1.00 27.77 179 GLY A C 1
ATOM 1436 O O . GLY A 1 179 ? 16.101 -18.059 -4.583 1.00 27.77 179 GLY A O 1
ATOM 1437 N N . THR A 1 180 ? 17.138 -19.455 -6.012 1.00 35.72 180 THR A N 1
ATOM 1438 C CA . THR A 1 180 ? 16.793 -18.787 -7.264 1.00 35.72 180 THR A CA 1
ATOM 1439 C C . THR A 1 180 ? 15.343 -19.099 -7.629 1.00 35.72 180 THR A C 1
ATOM 1441 O O . THR A 1 180 ? 15.008 -20.218 -8.004 1.00 35.72 180 THR A O 1
ATOM 1444 N N . SER A 1 181 ? 14.468 -18.097 -7.535 1.00 33.91 181 SER A N 1
ATOM 1445 C CA . SER A 1 181 ? 13.180 -18.092 -8.233 1.00 33.91 181 SER A CA 1
ATOM 1446 C C . SER A 1 181 ? 13.029 -16.747 -8.936 1.00 33.91 181 SER A C 1
ATOM 1448 O O . SER A 1 181 ? 13.382 -15.712 -8.374 1.00 33.91 181 SER A O 1
ATOM 1450 N N . SER A 1 182 ? 12.549 -16.772 -10.176 1.00 32.56 182 SER A N 1
ATOM 1451 C CA . SER A 1 182 ? 12.482 -15.653 -11.128 1.00 32.56 182 SER A CA 1
ATOM 1452 C C . SER A 1 182 ? 11.412 -14.601 -10.802 1.00 32.56 182 SER A C 1
ATOM 1454 O O . SER A 1 182 ? 10.847 -13.981 -11.699 1.00 32.56 182 SER A O 1
ATOM 1456 N N . HIS A 1 183 ? 11.110 -14.395 -9.522 1.00 35.88 183 HIS A N 1
ATOM 1457 C CA . HIS A 1 183 ? 10.217 -13.334 -9.074 1.00 35.88 183 HIS A CA 1
ATOM 1458 C C . HIS A 1 183 ? 11.047 -12.111 -8.680 1.00 35.88 183 HIS A C 1
ATOM 1460 O O . HIS A 1 183 ? 12.140 -12.252 -8.131 1.00 35.88 183 HIS A O 1
ATOM 1466 N N . SER A 1 184 ? 10.520 -10.910 -8.939 1.00 36.59 184 SER A N 1
ATOM 1467 C CA . SER A 1 184 ? 11.153 -9.651 -8.524 1.00 36.59 184 SER A CA 1
ATOM 1468 C C . SER A 1 184 ? 11.627 -9.745 -7.059 1.00 36.59 184 SER A C 1
ATOM 1470 O O . SER A 1 184 ? 10.829 -10.124 -6.195 1.00 36.59 184 SER A O 1
ATOM 1472 N N . PRO A 1 185 ? 12.889 -9.408 -6.730 1.00 38.78 185 PRO A N 1
ATOM 1473 C CA . PRO A 1 185 ? 13.420 -9.541 -5.371 1.00 38.78 185 PRO A CA 1
ATOM 1474 C C . PRO A 1 185 ? 12.577 -8.827 -4.300 1.00 38.78 185 PRO A C 1
ATOM 1476 O O . PRO A 1 185 ? 12.509 -9.300 -3.167 1.00 38.78 185 PRO A O 1
ATOM 1479 N N . ALA A 1 186 ? 11.852 -7.755 -4.647 1.00 37.16 186 ALA A N 1
ATOM 1480 C CA . ALA A 1 186 ? 10.907 -7.100 -3.735 1.00 37.16 186 ALA A CA 1
ATOM 1481 C C . ALA A 1 186 ? 9.694 -7.971 -3.373 1.00 37.16 186 ALA A C 1
ATOM 1483 O O . ALA A 1 186 ? 9.263 -7.965 -2.219 1.00 37.16 186 ALA A O 1
ATOM 1484 N N . TYR A 1 187 ? 9.178 -8.759 -4.320 1.00 38.22 187 TYR A N 1
ATOM 1485 C CA . TYR A 1 187 ? 8.106 -9.731 -4.084 1.00 38.22 187 TYR A CA 1
ATOM 1486 C C . TYR A 1 187 ? 8.561 -10.807 -3.095 1.00 38.22 187 TYR A C 1
ATOM 1488 O O . TYR A 1 187 ? 7.857 -11.101 -2.131 1.00 38.22 187 TYR A O 1
ATOM 1496 N N . LEU A 1 188 ? 9.784 -11.322 -3.266 1.00 34.66 188 LEU A N 1
ATOM 1497 C CA . LEU A 1 188 ? 10.375 -12.295 -2.346 1.00 34.66 188 LEU A CA 1
ATOM 1498 C C . LEU A 1 188 ? 10.681 -11.698 -0.973 1.00 34.66 188 LEU A C 1
ATOM 1500 O O . LEU A 1 188 ? 10.577 -12.418 0.007 1.00 34.66 188 LEU A O 1
ATOM 1504 N N . ILE A 1 189 ? 11.018 -10.411 -0.861 1.00 41.19 189 ILE A N 1
ATOM 1505 C CA . ILE A 1 189 ? 11.231 -9.753 0.440 1.00 41.19 189 ILE A CA 1
ATOM 1506 C C . ILE A 1 189 ? 9.905 -9.565 1.187 1.00 41.19 189 ILE A C 1
ATOM 1508 O O . ILE A 1 189 ? 9.837 -9.861 2.380 1.00 41.19 189 ILE A O 1
ATOM 1512 N N . ILE A 1 190 ? 8.850 -9.114 0.500 1.00 39.75 190 ILE A N 1
ATOM 1513 C CA . ILE A 1 190 ? 7.515 -8.949 1.094 1.00 39.75 190 ILE A CA 1
ATOM 1514 C C . ILE A 1 190 ? 6.947 -10.318 1.487 1.00 39.75 190 ILE A C 1
ATOM 1516 O O . ILE A 1 190 ? 6.546 -10.499 2.634 1.00 39.75 190 ILE A O 1
ATOM 1520 N N . LEU A 1 191 ? 7.009 -11.318 0.601 1.00 37.56 191 LEU A N 1
ATOM 1521 C CA . LEU A 1 191 ? 6.530 -12.667 0.901 1.00 37.56 191 LEU A CA 1
ATOM 1522 C C . LEU A 1 191 ? 7.398 -13.422 1.905 1.00 37.56 191 LEU A C 1
ATOM 1524 O O . LEU A 1 191 ? 6.841 -14.110 2.751 1.00 37.56 191 LEU A O 1
ATOM 1528 N N . ARG A 1 192 ? 8.734 -13.300 1.878 1.00 38.00 192 ARG A N 1
ATOM 1529 C CA . ARG A 1 192 ? 9.588 -13.900 2.923 1.00 38.00 192 ARG A CA 1
ATOM 1530 C C . ARG A 1 192 ? 9.279 -13.298 4.284 1.00 38.00 192 ARG A C 1
ATOM 1532 O O . ARG A 1 192 ? 9.301 -14.034 5.257 1.00 38.00 192 ARG A O 1
ATOM 1539 N N . ARG A 1 193 ? 8.959 -12.002 4.366 1.00 38.28 193 ARG A N 1
ATOM 1540 C CA . ARG A 1 193 ? 8.546 -11.375 5.630 1.00 38.28 193 ARG A CA 1
ATOM 1541 C C . ARG A 1 193 ? 7.165 -11.844 6.083 1.00 38.28 193 ARG A C 1
ATOM 1543 O O . ARG A 1 193 ? 7.031 -12.185 7.246 1.00 38.28 193 ARG A O 1
ATOM 1550 N N . VAL A 1 194 ? 6.188 -11.960 5.179 1.00 37.88 194 VAL A N 1
ATOM 1551 C CA . VAL A 1 194 ? 4.868 -12.550 5.490 1.00 37.88 194 VAL A CA 1
ATOM 1552 C C . VAL A 1 194 ? 5.000 -14.010 5.942 1.00 37.88 194 VAL A C 1
ATOM 1554 O O . VAL A 1 194 ? 4.382 -14.415 6.918 1.00 37.88 194 VAL A O 1
ATOM 1557 N N . ASN A 1 195 ? 5.847 -14.797 5.277 1.00 33.94 195 ASN A N 1
ATOM 1558 C CA . ASN A 1 195 ? 6.031 -16.223 5.556 1.00 33.94 195 ASN A CA 1
ATOM 1559 C C . ASN A 1 195 ? 6.900 -16.486 6.804 1.00 33.94 195 ASN A C 1
ATOM 1561 O O . ASN A 1 195 ? 6.754 -17.530 7.429 1.00 33.94 195 ASN A O 1
ATOM 1565 N N . ALA A 1 196 ? 7.781 -15.549 7.183 1.00 37.66 196 ALA A N 1
ATOM 1566 C CA . ALA A 1 196 ? 8.583 -15.613 8.410 1.00 37.66 196 ALA A CA 1
ATOM 1567 C C . ALA A 1 196 ? 7.804 -15.204 9.675 1.00 37.66 196 ALA A C 1
ATOM 1569 O O . ALA A 1 196 ? 8.265 -15.474 10.779 1.00 37.66 196 ALA A O 1
ATOM 1570 N N . SER A 1 197 ? 6.641 -14.562 9.528 1.00 38.75 197 SER A N 1
ATOM 1571 C CA . SER A 1 197 ? 5.771 -14.159 10.643 1.00 38.75 197 SER A CA 1
ATOM 1572 C C . SER A 1 197 ? 4.718 -15.211 11.026 1.00 38.75 197 SER A C 1
ATOM 1574 O O . SER A 1 197 ? 3.942 -14.969 11.943 1.00 38.75 197 SER A O 1
ATOM 1576 N N . LEU A 1 198 ? 4.675 -16.367 10.351 1.00 35.38 198 LEU A N 1
ATOM 1577 C CA . LEU A 1 198 ? 3.742 -17.460 10.650 1.00 35.38 198 LEU A CA 1
ATOM 1578 C C . LEU A 1 198 ? 4.467 -18.573 11.435 1.00 35.38 198 LEU A C 1
ATOM 1580 O O . LEU A 1 198 ? 5.422 -19.140 10.899 1.00 35.38 198 LEU A O 1
ATOM 1584 N N . PRO A 1 199 ? 4.049 -18.920 12.670 1.00 35.53 199 PRO A N 1
ATOM 1585 C CA . PRO A 1 199 ? 4.654 -20.021 13.418 1.00 35.53 199 PRO A CA 1
ATOM 1586 C C . PRO A 1 199 ? 4.360 -21.394 12.779 1.00 35.53 199 PRO A C 1
ATOM 1588 O O . PRO A 1 199 ? 3.324 -21.615 12.149 1.00 35.53 199 PRO A O 1
ATOM 1591 N N . ASP A 1 200 ? 5.298 -22.328 12.966 1.00 42.31 200 ASP A N 1
ATOM 1592 C CA . ASP A 1 200 ? 5.525 -23.539 12.150 1.00 42.31 200 ASP A CA 1
ATOM 1593 C C . ASP A 1 200 ? 4.379 -24.571 12.072 1.00 42.31 200 ASP A C 1
ATOM 1595 O O . ASP A 1 200 ? 4.431 -25.473 11.238 1.00 42.31 200 ASP A O 1
ATOM 1599 N N . TYR A 1 201 ? 3.316 -24.453 12.874 1.00 32.41 201 TYR A N 1
ATOM 1600 C CA . TYR A 1 201 ? 2.243 -25.461 12.923 1.00 32.41 201 TYR A CA 1
ATOM 1601 C C . TYR A 1 201 ? 0.945 -25.066 12.192 1.00 32.41 201 TYR A C 1
ATOM 1603 O O . TYR A 1 201 ? 0.253 -25.946 11.685 1.00 32.41 201 TYR A O 1
ATOM 1611 N N . SER A 1 202 ? 0.632 -23.772 12.035 1.00 39.25 202 SER A N 1
ATOM 1612 C CA . SER A 1 202 ? -0.514 -23.282 11.231 1.00 39.25 202 SER A CA 1
ATOM 1613 C C . SER A 1 202 ? -0.136 -22.969 9.773 1.00 39.25 202 SER A C 1
ATOM 1615 O O . SER A 1 202 ? -0.992 -22.725 8.916 1.00 39.25 202 SER A O 1
ATOM 1617 N N . ALA A 1 203 ? 1.163 -23.035 9.472 1.00 38.06 203 ALA A N 1
ATOM 1618 C CA . ALA A 1 203 ? 1.747 -22.676 8.194 1.00 38.06 203 ALA A CA 1
ATOM 1619 C C . ALA A 1 203 ? 1.315 -23.589 7.037 1.00 38.06 203 ALA A C 1
ATOM 1621 O O . ALA A 1 203 ? 1.200 -23.106 5.922 1.00 38.06 203 ALA A O 1
ATOM 1622 N N . LEU A 1 204 ? 1.034 -24.879 7.242 1.00 33.88 204 LEU A N 1
ATOM 1623 C CA . LEU A 1 204 ? 0.707 -25.791 6.131 1.00 33.88 204 LEU A CA 1
ATOM 1624 C C . LEU A 1 204 ? -0.645 -25.477 5.472 1.00 33.88 204 LEU A C 1
ATOM 1626 O O . LEU A 1 204 ? -0.739 -25.453 4.245 1.00 33.88 204 LEU A O 1
ATOM 1630 N N . THR A 1 205 ? -1.670 -25.155 6.262 1.00 38.97 205 THR A N 1
ATOM 1631 C CA . THR A 1 205 ? -3.020 -24.870 5.750 1.00 38.97 205 THR A CA 1
ATOM 1632 C C . THR A 1 205 ? -3.106 -23.473 5.139 1.00 38.97 205 THR A C 1
ATOM 1634 O O . THR A 1 205 ? -3.688 -23.303 4.066 1.00 38.97 205 THR A O 1
ATOM 1637 N N . ALA A 1 206 ? -2.469 -22.480 5.771 1.00 37.00 206 ALA A N 1
ATOM 1638 C CA . ALA A 1 206 ? -2.359 -21.133 5.219 1.00 37.00 206 ALA A CA 1
ATOM 1639 C C . ALA A 1 206 ? -1.475 -21.118 3.962 1.00 37.00 206 ALA A C 1
ATOM 1641 O O . ALA A 1 206 ? -1.898 -20.566 2.954 1.00 37.00 206 ALA A O 1
ATOM 1642 N N . ARG A 1 207 ? -0.313 -21.797 3.958 1.00 39.53 207 ARG A N 1
ATOM 1643 C CA . ARG A 1 207 ? 0.550 -21.937 2.766 1.00 39.53 207 ARG A CA 1
ATOM 1644 C C . ARG A 1 207 ? -0.169 -22.661 1.635 1.00 39.53 207 ARG A C 1
ATOM 1646 O O . ARG A 1 207 ? -0.035 -22.227 0.500 1.00 39.53 207 ARG A O 1
ATOM 1653 N N . SER A 1 208 ? -0.955 -23.702 1.923 1.00 35.91 208 SER A N 1
ATOM 1654 C CA . SER A 1 208 ? -1.760 -24.392 0.909 1.00 35.91 208 SER A CA 1
ATOM 1655 C C . SER A 1 208 ? -2.815 -23.466 0.306 1.00 35.91 208 SER A C 1
ATOM 1657 O O . SER A 1 208 ? -2.882 -23.365 -0.912 1.00 35.91 208 SER A O 1
ATOM 1659 N N . LYS A 1 209 ? -3.600 -22.752 1.125 1.00 40.88 209 LYS A N 1
ATOM 1660 C CA . LYS A 1 209 ? -4.631 -21.829 0.618 1.00 40.88 209 LYS A CA 1
ATOM 1661 C C . LYS A 1 209 ? -4.023 -20.642 -0.139 1.00 40.88 209 LYS A C 1
ATOM 1663 O O . LYS A 1 209 ? -4.520 -20.284 -1.200 1.00 40.88 209 LYS A O 1
ATOM 1668 N N . PHE A 1 210 ? -2.920 -20.076 0.353 1.00 36.31 210 PHE A N 1
ATOM 1669 C CA . PHE A 1 210 ? -2.227 -18.955 -0.292 1.00 36.31 210 PHE A CA 1
ATOM 1670 C C . PHE A 1 210 ? -1.519 -19.378 -1.589 1.00 36.31 210 PHE A C 1
ATOM 1672 O O . PHE A 1 210 ? -1.551 -18.642 -2.569 1.00 36.31 210 PHE A O 1
ATOM 1679 N N . ALA A 1 211 ? -0.922 -20.575 -1.635 1.00 37.41 211 ALA A N 1
ATOM 1680 C CA . ALA A 1 211 ? -0.320 -21.116 -2.853 1.00 37.41 211 ALA A CA 1
ATOM 1681 C C . ALA A 1 211 ? -1.380 -21.394 -3.925 1.00 37.41 211 ALA A C 1
ATOM 1683 O O . ALA A 1 211 ? -1.196 -20.971 -5.060 1.00 37.41 211 ALA A O 1
ATOM 1684 N N . THR A 1 212 ? -2.517 -22.001 -3.561 1.00 37.97 212 THR A N 1
ATOM 1685 C CA . THR A 1 212 ? -3.640 -22.225 -4.487 1.00 37.97 212 THR A CA 1
ATOM 1686 C C . THR A 1 212 ? -4.202 -20.916 -5.052 1.00 37.97 212 THR A C 1
ATOM 1688 O O . THR A 1 212 ? -4.592 -20.879 -6.212 1.00 37.97 212 THR A O 1
ATOM 1691 N N . ILE A 1 213 ? -4.194 -19.833 -4.268 1.00 41.88 213 ILE A N 1
ATOM 1692 C CA . ILE A 1 213 ? -4.609 -18.491 -4.707 1.00 41.88 213 ILE A CA 1
ATOM 1693 C C . ILE A 1 213 ? -3.593 -17.842 -5.665 1.00 41.88 213 ILE A C 1
ATOM 1695 O O . ILE A 1 213 ? -3.989 -17.112 -6.568 1.00 41.88 213 ILE A O 1
ATOM 1699 N N . CYS A 1 214 ? -2.293 -18.084 -5.482 1.00 32.66 214 CYS A N 1
ATOM 1700 C CA . CYS A 1 214 ? -1.236 -17.461 -6.286 1.00 32.66 214 CYS A CA 1
ATOM 1701 C C . CYS A 1 214 ? -0.903 -18.214 -7.586 1.00 32.66 214 CYS A C 1
ATOM 1703 O O . CYS A 1 214 ? -0.267 -17.631 -8.462 1.00 32.66 214 CYS A O 1
ATOM 1705 N N . THR A 1 215 ? -1.276 -19.492 -7.705 1.00 32.75 215 THR A N 1
ATOM 1706 C CA . THR A 1 215 ? -1.002 -20.330 -8.890 1.00 32.75 215 THR A CA 1
ATOM 1707 C C . THR A 1 215 ? -2.238 -20.618 -9.749 1.00 32.75 215 THR A C 1
ATOM 1709 O O . THR A 1 215 ? -2.141 -21.433 -10.666 1.00 32.75 215 THR A O 1
ATOM 1712 N N . GLY A 1 216 ? -3.387 -20.022 -9.414 1.00 31.56 216 GLY A N 1
ATOM 1713 C CA . GLY A 1 216 ? -4.640 -20.119 -10.172 1.00 31.56 216 GLY A CA 1
ATOM 1714 C C . GLY A 1 216 ? -4.744 -19.077 -11.274 1.00 31.56 216 GLY A C 1
ATOM 1715 O O . GLY A 1 216 ? -4.403 -17.905 -11.001 1.00 31.56 216 GLY A O 1
#

pLDDT: mean 70.27, std 23.6, range [27.02, 97.75]

Sequence (216 aa):
MSAVLDREFLRHLAEIHDQASGQQPPRLKWYLTTIIAFGGMNYPELIPEFYEILLKEYIPQEEQMQETRKIREGLTKLCGIWGAAKTGSATRQLLNATPEHFKDPTVYRSQESQEVAFKRGEDMLDRIYKRIPGYDMSLVSEASPDYGWIVNSRLMNISVSDASSMETNADRHQSSSTGTSSHSPAYLIILRRVNASLPDYSALTARSKFATICTG

InterPro domains:
  IPR052999 Peroxisomal Targeting Signal 1 Protein [PTHR28180] (8-152)

Secondary structure (DSSP, 8-state):
--TTS-HHHHHHHHHHHHTTBTBS--SS-HHHHHHHHHHHTT-GGGHHHHHHHIIIIIS-TTTHHHHHHHHHHHHHHHHHHH-HHHHHHHHHHHHHHS-GGG-----TTTT--HHHHHHHHHHHHHHHHTTSTT--THHHHHH-HHHHHHIIIIIHHHH---STTT-S-------------SS-HHHHHHHHHHHHTS-TTTHHHHHHHHHHHH--

Foldseek 3Di:
DPPLADPVRLVVLVVLQVVVPDDDRDLDDVVLLVLLCCLLLLNLVVQQSSLVCCCVPPAPVVCNLVVLVSSLLSLQLCCLPRNDVSSVSNNVSSVVNDDPVSDDPDPPCPPPDPVRLQVQLVVVCCVVQVPPPPDDLVVVCVVPVVRSCCCNPPRRSNRNGDPPSRDDDDDDDDDDDDDDDPDDVVVVVSVVVVLVSGDDPCNPVVVVSVVVSVVD